Protein AF-A0AAU6ELM5-F1 (afdb_monomer_lite)

pLDDT: mean 76.79, std 23.85, range [30.47, 98.81]

Foldseek 3Di:
DDDDDDDDDDDDDDDDDDDDDDPPPPPPPLADPCLLVVLLVLLVVLLCCCQPNPVVCLLVSLQVSLVVLVVSQVSSVQDCVLLQVPQQVQLCVLLVVLLVVLLVVLVVQLVDPVRLVVLQDVVLVPDDPVVLCCCLPGCQLRSPLSNLLSSLLGRNLSSCCVPPNNVVSLQVSLLVQLVSCLSVLLVCCVVDVQLLCVLVVHDSDDDPPPDPVPPDDVPDDDDDDDDDDDDDDDDDDDDDPDDPDPDPDPPPPPDPPPRDPVSSVVRSVVSSVVSSVVSSVLSVSSVRRTSSNSSSSSSSNRSVSSVSSVVRDDPDPPPPDDDDDD

Radius of gyration: 35.36 Å; chains: 1; bounding box: 134×61×101 Å

Sequence (326 aa):
MEREPGRAAGAGSGAVPGAVAGAVTGAVTGAVPGAVAGAVAVLVAANVLNNRLAPRLAPLTSAAATGALVVMARRSGLSWAELGFHRRSRGLRIGGALASAVAGAYAAGIAVPATRRFFRDERALSLSRARALEEALLQVPVGTVLLEEVGFRGVLHALVARSHGHGTATAVSSVLFGLWHILPAVDMMAANPALSRLAAGEAPDAPAARDPRDSRDPRTEGTGTAGVSDTPTGPGAPDVPSAPEKAPEKVPERAPGRVPAWQVARVVAGSVVTTGLAGVLFTELRRRGGLTAPAMFHVATNSLGYLFARLAPPEEPSPGRGPLPK

Secondary structure (DSSP, 8-state):
------------------------------PPTTHHHHHHHHHHHHHHIIIII-GGGHHHHHHHHHHHHHHHHHHTT--TTTTT---HHHHHHHHHHHHHHHHHHHHHHHHSGGGGGGG--HHHHHS-HHHHHHIIIIIIIIIIIIHHIIIIIIIIHHHHHHHHHHHHHHHHHHHHHHHHTHHHHHHHHHH-HHHHHHHHT--TT------TT----S---------------------PPPPP----------PPPPPPHHHHHHHHHHHHHHHHHHHHHHHHHHHHH-THHHHHHHHHHHHHHHHHHHHSPPPPPPTT-PPPP-

Structure (mmCIF, N/CA/C/O backbone):
data_AF-A0AAU6ELM5-F1
#
_entry.id   AF-A0AAU6ELM5-F1
#
loop_
_atom_site.group_PDB
_atom_site.id
_atom_site.type_symbol
_atom_site.label_atom_id
_atom_site.label_alt_id
_atom_site.label_comp_id
_atom_site.label_asym_id
_atom_site.label_entity_id
_atom_site.label_seq_id
_atom_site.pdbx_PDB_ins_code
_atom_site.Cartn_x
_atom_site.Cartn_y
_atom_site.Cartn_z
_atom_site.occupancy
_atom_site.B_iso_or_equiv
_atom_site.auth_seq_id
_atom_site.auth_comp_id
_atom_site.auth_asym_id
_atom_site.auth_atom_id
_atom_site.pdbx_PDB_model_num
ATOM 1 N N . MET A 1 1 ? -70.757 -39.477 30.437 1.00 38.47 1 MET A N 1
ATOM 2 C CA . MET A 1 1 ? -69.555 -39.605 29.600 1.00 38.47 1 MET A CA 1
ATOM 3 C C . MET A 1 1 ? -69.486 -38.335 28.766 1.00 38.47 1 MET A C 1
ATOM 5 O O . MET A 1 1 ? -70.434 -38.065 28.051 1.00 38.47 1 MET A O 1
ATOM 9 N N . GLU A 1 2 ? -68.439 -37.551 29.025 1.00 39.44 2 GLU A N 1
ATOM 10 C CA . GLU A 1 2 ? -67.853 -36.453 28.230 1.00 39.44 2 GLU A CA 1
ATOM 11 C C . GLU A 1 2 ? -68.592 -35.113 27.986 1.00 39.44 2 GLU A C 1
ATOM 13 O O . GLU A 1 2 ? -69.751 -35.034 27.592 1.00 39.44 2 GLU A O 1
ATOM 18 N N . ARG A 1 3 ? -67.811 -34.059 28.287 1.00 41.41 3 ARG A N 1
ATOM 19 C CA . ARG A 1 3 ? -67.951 -32.600 28.083 1.00 41.41 3 ARG A CA 1
ATOM 20 C C . ARG A 1 3 ? -67.688 -32.289 26.587 1.00 41.41 3 ARG A C 1
ATOM 22 O O . ARG A 1 3 ? -67.164 -33.157 25.907 1.00 41.41 3 ARG A O 1
ATOM 29 N N . GLU A 1 4 ? -67.916 -31.142 25.948 1.00 47.56 4 GLU A N 1
ATOM 30 C CA . GLU A 1 4 ? -68.164 -29.727 26.268 1.00 47.56 4 GLU A CA 1
ATOM 31 C C . GLU A 1 4 ? -68.531 -29.024 24.922 1.00 47.56 4 GLU A C 1
ATOM 33 O O . GLU A 1 4 ? -68.113 -29.527 23.874 1.00 47.56 4 GLU A O 1
ATOM 38 N N . PRO A 1 5 ? -69.240 -27.874 24.881 1.00 55.28 5 PRO A N 1
ATOM 39 C CA . PRO A 1 5 ? -69.370 -27.064 23.659 1.00 55.28 5 PRO A CA 1
ATOM 40 C C . PRO A 1 5 ? -68.878 -25.604 23.805 1.00 55.28 5 PRO A C 1
ATOM 42 O O . PRO A 1 5 ? -68.939 -25.025 24.884 1.00 55.28 5 PRO A O 1
ATOM 45 N N . GLY A 1 6 ? -68.528 -24.965 22.675 1.00 38.88 6 GLY A N 1
ATOM 46 C CA . GLY A 1 6 ? -68.440 -23.492 22.515 1.00 38.88 6 GLY A CA 1
ATOM 47 C C . GLY A 1 6 ? -67.045 -23.001 22.093 1.00 38.88 6 GLY A C 1
ATOM 48 O O . GLY A 1 6 ? -66.122 -23.066 22.886 1.00 38.88 6 GLY A O 1
ATOM 49 N N . ARG A 1 7 ? -66.730 -22.655 20.835 1.00 42.97 7 ARG A N 1
ATOM 50 C CA . ARG A 1 7 ? -67.240 -21.654 19.863 1.00 42.97 7 ARG A CA 1
ATOM 51 C C . ARG A 1 7 ? -66.719 -20.215 20.085 1.00 42.97 7 ARG A C 1
ATOM 53 O O . ARG A 1 7 ? -66.982 -19.601 21.106 1.00 42.97 7 ARG A O 1
ATOM 60 N N . ALA A 1 8 ? -66.179 -19.690 18.978 1.00 40.66 8 ALA A N 1
ATOM 61 C CA . ALA A 1 8 ? -66.212 -18.312 18.464 1.00 40.66 8 ALA A CA 1
ATOM 62 C C . ALA A 1 8 ? -65.068 -17.321 18.762 1.00 40.66 8 ALA A C 1
ATOM 64 O O . ALA A 1 8 ? -64.575 -17.157 19.870 1.00 40.66 8 ALA A O 1
ATOM 65 N N . ALA A 1 9 ? -64.722 -16.643 17.664 1.00 45.53 9 ALA A N 1
ATOM 66 C CA . ALA A 1 9 ? -63.737 -15.597 17.462 1.00 45.53 9 ALA A CA 1
ATOM 67 C C . ALA A 1 9 ? -64.202 -14.215 17.953 1.00 45.53 9 ALA A C 1
ATOM 69 O O . ALA A 1 9 ? -65.399 -13.944 18.030 1.00 45.53 9 ALA A O 1
ATOM 70 N N . GLY A 1 10 ? -63.242 -13.310 18.160 1.00 34.00 10 GLY A N 1
ATOM 71 C CA . GLY A 1 10 ? -63.484 -11.884 18.371 1.00 34.00 10 GLY A CA 1
ATOM 72 C C . GLY A 1 10 ? -62.260 -11.051 17.993 1.00 34.00 10 GLY A C 1
ATOM 73 O O . GLY A 1 10 ? -61.202 -11.186 18.600 1.00 34.00 10 GLY A O 1
ATOM 74 N N . ALA A 1 11 ? -62.414 -10.207 16.973 1.00 42.69 11 ALA A N 1
ATOM 75 C CA . ALA A 1 11 ? -61.493 -9.128 16.639 1.00 42.69 11 ALA A CA 1
ATOM 76 C C . ALA A 1 11 ? -61.632 -7.987 17.662 1.00 42.69 11 ALA A C 1
ATOM 78 O O . ALA A 1 11 ? -62.746 -7.636 18.046 1.00 42.69 11 ALA A O 1
ATOM 79 N N . GLY A 1 12 ? -60.511 -7.389 18.071 1.00 32.59 12 GLY A N 1
ATOM 80 C CA . GLY A 1 12 ? -60.472 -6.263 19.002 1.00 32.59 12 GLY A CA 1
ATOM 81 C C . GLY A 1 12 ? -59.398 -5.256 18.609 1.00 32.59 12 GLY A C 1
ATOM 82 O O . GLY A 1 12 ? -58.207 -5.522 18.732 1.00 32.59 12 GLY A O 1
ATOM 83 N N . SER A 1 13 ? -59.854 -4.102 18.127 1.00 37.09 13 SER A N 1
ATOM 84 C CA . SER A 1 13 ? -59.096 -2.862 17.958 1.00 37.09 13 SER A CA 1
ATOM 85 C C . SER A 1 13 ? -58.597 -2.351 19.314 1.00 37.09 13 SER A C 1
ATOM 87 O O . SER A 1 13 ? -59.396 -2.171 20.229 1.00 37.09 13 SER A O 1
ATOM 89 N N . GLY A 1 14 ? -57.297 -2.071 19.426 1.00 33.06 14 GLY A N 1
ATOM 90 C CA . GLY A 1 14 ? -56.683 -1.440 20.594 1.00 33.06 14 GLY A CA 1
ATOM 91 C C . GLY A 1 14 ? -55.758 -0.306 20.165 1.00 33.06 14 GLY A C 1
ATOM 92 O O . GLY A 1 14 ? -54.633 -0.545 19.735 1.00 33.06 14 GLY A O 1
ATOM 93 N N . ALA A 1 15 ? -56.246 0.929 20.268 1.00 35.28 15 ALA A N 1
ATOM 94 C CA . ALA A 1 15 ? -55.418 2.125 20.218 1.00 35.28 15 ALA A CA 1
ATOM 95 C C . ALA A 1 15 ? -54.525 2.184 21.469 1.00 35.28 15 ALA A C 1
ATOM 97 O O . ALA A 1 15 ? -54.999 1.930 22.575 1.00 35.28 15 ALA A O 1
ATOM 98 N N . VAL A 1 16 ? -53.255 2.560 21.304 1.00 36.31 16 VAL A N 1
ATOM 99 C CA . VAL A 1 16 ? -52.340 2.856 22.416 1.00 36.31 16 VAL A CA 1
ATOM 100 C C . VAL A 1 16 ? -51.918 4.326 22.325 1.00 36.31 16 VAL A C 1
ATOM 102 O O . VAL A 1 16 ? -51.245 4.694 21.361 1.00 36.31 16 VAL A O 1
ATOM 105 N N . PRO A 1 17 ? -52.280 5.178 23.300 1.00 37.19 17 PRO A N 1
ATOM 106 C CA . PRO A 1 17 ? -51.650 6.472 23.515 1.00 37.19 17 PRO A CA 1
ATOM 107 C C . PRO A 1 17 ? -50.524 6.348 24.555 1.00 37.19 17 PRO A C 1
ATOM 109 O O . PRO A 1 17 ? -50.681 5.667 25.566 1.00 37.19 17 PRO A O 1
ATOM 112 N N . GLY A 1 18 ? -49.405 7.046 24.344 1.00 30.47 18 GLY A N 1
ATOM 113 C CA . GLY A 1 18 ? -48.386 7.213 25.385 1.00 30.47 18 GLY A CA 1
ATOM 114 C C . GLY A 1 18 ? -46.973 7.386 24.850 1.00 30.47 18 GLY A C 1
ATOM 115 O O . GLY A 1 18 ? -46.252 6.417 24.637 1.00 30.47 18 GLY A O 1
ATOM 116 N N . ALA A 1 19 ? -46.560 8.640 24.679 1.00 37.03 19 ALA A N 1
ATOM 117 C CA . ALA A 1 19 ? -45.157 8.996 24.579 1.00 37.03 19 ALA A CA 1
ATOM 118 C C . ALA A 1 19 ? -44.441 8.654 25.895 1.00 37.03 19 ALA A C 1
ATOM 120 O O . ALA A 1 19 ? -44.835 9.127 26.959 1.00 37.03 19 ALA A O 1
ATOM 121 N N . VAL A 1 20 ? -43.344 7.906 25.807 1.00 34.72 20 VAL A N 1
ATOM 122 C CA . VAL A 1 20 ? -42.254 7.975 26.781 1.00 34.72 20 VAL A CA 1
ATOM 123 C C . VAL A 1 20 ? -40.961 8.192 26.017 1.00 34.72 20 VAL A C 1
ATOM 125 O O . VAL A 1 20 ? -40.502 7.354 25.243 1.00 34.72 20 VAL A O 1
ATOM 128 N N . ALA A 1 21 ? -40.417 9.386 26.229 1.00 38.72 21 ALA A N 1
ATOM 129 C CA . ALA A 1 21 ? -39.058 9.750 25.908 1.00 38.72 21 ALA A CA 1
ATOM 130 C C . ALA A 1 21 ? -38.101 8.710 26.504 1.00 38.72 21 ALA A C 1
ATOM 132 O O . ALA A 1 21 ? -38.100 8.453 27.705 1.00 38.72 21 ALA A O 1
ATOM 133 N N . GLY A 1 22 ? -37.283 8.124 25.641 1.00 31.12 22 GLY A N 1
ATOM 134 C CA . GLY A 1 22 ? -36.255 7.164 26.005 1.00 31.12 22 GLY A CA 1
ATOM 135 C C . GLY A 1 22 ? -35.102 7.296 25.033 1.00 31.12 22 GLY A C 1
ATOM 136 O O . GLY A 1 22 ? -34.854 6.409 24.223 1.00 31.12 22 GLY A O 1
ATOM 137 N N . ALA A 1 23 ? -34.435 8.448 25.080 1.00 43.03 23 ALA A N 1
ATOM 138 C CA . ALA A 1 23 ? -33.117 8.622 24.505 1.00 43.03 23 ALA A CA 1
ATOM 139 C C . ALA A 1 23 ? -32.177 7.583 25.131 1.00 43.03 23 ALA A C 1
ATOM 141 O O . ALA A 1 23 ? -31.623 7.794 26.204 1.00 43.03 23 ALA A O 1
ATOM 142 N N . VAL A 1 24 ? -31.981 6.455 24.453 1.00 37.34 24 VAL A N 1
ATOM 143 C CA . VAL A 1 24 ? -30.798 5.626 24.667 1.00 37.34 24 VAL A CA 1
ATOM 144 C C . VAL A 1 24 ? -29.775 6.088 23.643 1.00 37.34 24 VAL A C 1
ATOM 146 O O . VAL A 1 24 ? -29.533 5.466 22.611 1.00 37.34 24 VAL A O 1
ATOM 149 N N . THR A 1 25 ? -29.187 7.246 23.935 1.00 42.03 25 THR A N 1
ATOM 150 C CA . THR A 1 25 ? -27.874 7.643 23.434 1.00 42.03 25 THR A CA 1
ATOM 151 C C . THR A 1 25 ? -26.854 6.618 23.920 1.00 42.03 25 THR A C 1
ATOM 153 O O . THR A 1 25 ? -26.150 6.825 24.904 1.00 42.03 25 THR A O 1
ATOM 156 N N . GLY A 1 26 ? -26.765 5.492 23.218 1.00 35.44 26 GLY A N 1
ATOM 157 C CA . GLY A 1 26 ? -25.641 4.568 23.295 1.00 35.44 26 GLY A CA 1
ATOM 158 C C . GLY A 1 26 ? -24.453 5.134 22.527 1.00 35.44 26 GLY A C 1
ATOM 159 O O . GLY A 1 26 ? -23.967 4.516 21.582 1.00 35.44 26 GLY A O 1
ATOM 160 N N . ALA A 1 27 ? -24.008 6.339 22.884 1.00 37.94 27 ALA A N 1
ATOM 161 C CA . ALA A 1 27 ? -22.735 6.841 22.414 1.00 37.94 27 ALA A CA 1
ATOM 162 C C . ALA A 1 27 ? -21.655 6.006 23.111 1.00 37.94 27 ALA A C 1
ATOM 164 O O . ALA A 1 27 ? -21.285 6.266 24.251 1.00 37.94 27 ALA A O 1
ATOM 165 N N . VAL A 1 28 ? -21.152 4.975 22.431 1.00 45.25 28 VAL A N 1
ATOM 166 C CA . VAL A 1 28 ? -19.875 4.355 22.796 1.00 45.25 28 VAL A CA 1
ATOM 167 C C . VAL A 1 28 ? -18.783 5.379 22.463 1.00 45.25 28 VAL A C 1
ATOM 169 O O . VAL A 1 28 ? -18.099 5.303 21.440 1.00 45.25 28 VAL A O 1
ATOM 172 N N . THR A 1 29 ? -18.668 6.404 23.307 1.00 52.38 29 THR A N 1
ATOM 173 C CA . THR A 1 29 ? -17.652 7.455 23.258 1.00 52.38 29 THR A CA 1
ATOM 174 C C . THR A 1 29 ? -16.316 6.861 23.684 1.00 52.38 29 THR A C 1
ATOM 176 O O . THR A 1 29 ? -15.925 6.927 24.844 1.00 52.38 29 THR A O 1
ATOM 179 N N . GLY A 1 30 ? -15.631 6.215 22.742 1.00 47.53 30 GLY A N 1
ATOM 180 C CA . GLY A 1 30 ? -14.277 5.686 22.943 1.00 47.53 30 GLY A CA 1
ATOM 181 C C . GLY A 1 30 ? -13.260 6.165 21.908 1.00 47.53 30 GLY A C 1
ATOM 182 O O . GLY A 1 30 ? -12.114 5.731 21.943 1.00 47.53 30 GLY A O 1
ATOM 183 N N . ALA A 1 31 ? -13.657 7.012 20.954 1.00 56.31 31 ALA A N 1
ATOM 184 C CA . ALA A 1 31 ? -12.721 7.566 19.984 1.00 56.31 31 ALA A CA 1
ATOM 185 C C . ALA A 1 31 ? -11.962 8.729 20.630 1.00 56.31 31 ALA A C 1
ATOM 187 O O . ALA A 1 31 ? -12.565 9.736 20.994 1.00 56.31 31 ALA A O 1
ATOM 188 N N . VAL A 1 32 ? -10.642 8.589 20.765 1.00 65.81 32 VAL A N 1
ATOM 189 C CA . VAL A 1 32 ? -9.769 9.696 21.166 1.00 65.81 32 VAL A CA 1
ATOM 190 C C . VAL A 1 32 ? -9.932 10.816 20.126 1.00 65.81 32 VAL A C 1
ATOM 192 O O . VAL A 1 32 ? -9.708 10.555 18.935 1.00 65.81 32 VAL A O 1
ATOM 195 N N . PRO A 1 33 ? -10.342 12.039 20.520 1.00 74.69 33 PRO A N 1
ATOM 196 C CA . PRO A 1 33 ? -10.444 13.165 19.598 1.00 74.69 33 PRO A CA 1
ATOM 197 C C . PRO A 1 33 ? -9.142 13.333 18.807 1.00 74.69 33 PRO A C 1
ATOM 199 O O . PRO A 1 33 ? -8.053 13.308 19.373 1.00 74.69 33 PRO A O 1
ATOM 202 N N . GLY A 1 34 ? -9.247 13.446 17.481 1.00 87.00 34 GLY A N 1
ATOM 203 C CA . GLY A 1 34 ? -8.083 13.613 16.607 1.00 87.00 34 GLY A CA 1
ATOM 204 C C . GLY A 1 34 ? -7.339 12.329 16.214 1.00 87.00 34 GLY A C 1
ATOM 205 O O . GLY A 1 34 ? -6.347 12.432 15.500 1.00 87.00 34 GLY A O 1
ATOM 206 N N . ALA A 1 35 ? -7.803 11.126 16.582 1.00 92.50 35 ALA A N 1
ATOM 207 C CA . ALA A 1 35 ? -7.119 9.873 16.220 1.00 92.50 35 ALA A CA 1
ATOM 208 C C . ALA A 1 35 ? -6.902 9.694 14.702 1.00 92.50 35 ALA A C 1
ATOM 210 O O . ALA A 1 35 ? -5.839 9.246 14.279 1.00 92.50 35 ALA A O 1
ATOM 211 N N . VAL A 1 36 ? -7.876 10.082 13.866 1.00 94.94 36 VAL A N 1
ATOM 212 C CA . VAL A 1 36 ? -7.729 10.044 12.396 1.00 94.94 36 VAL A CA 1
ATOM 213 C C . VAL A 1 36 ? -6.638 11.010 11.933 1.00 94.94 36 VAL A C 1
ATOM 215 O O . VAL A 1 36 ? -5.760 10.614 11.172 1.00 94.94 36 VAL A O 1
ATOM 218 N N . ALA A 1 37 ? -6.652 12.252 12.424 1.00 96.25 37 ALA A N 1
ATOM 219 C CA . ALA A 1 37 ? -5.638 13.248 12.085 1.00 96.25 37 ALA A CA 1
ATOM 220 C C . ALA A 1 37 ? -4.238 12.807 12.542 1.00 96.25 37 ALA A C 1
ATOM 222 O O . ALA A 1 37 ? -3.283 12.917 11.779 1.00 96.25 37 ALA A O 1
ATOM 223 N N . GLY A 1 38 ? -4.125 12.227 13.741 1.00 97.38 38 GLY A N 1
ATOM 224 C CA . GLY A 1 38 ? -2.883 11.650 14.253 1.00 97.38 38 GLY A CA 1
ATOM 225 C C . GLY A 1 38 ? -2.370 10.493 13.394 1.00 97.38 38 GLY A C 1
ATOM 226 O O . GLY A 1 38 ? -1.184 10.447 13.076 1.00 97.38 38 GLY A O 1
ATOM 227 N N . ALA A 1 39 ? -3.253 9.592 12.954 1.00 97.69 39 ALA A N 1
ATOM 228 C CA . ALA A 1 39 ? -2.878 8.505 12.052 1.00 97.69 39 ALA A CA 1
ATOM 229 C C . ALA A 1 39 ? -2.378 9.032 10.697 1.00 97.69 39 ALA A C 1
ATOM 231 O O . ALA A 1 39 ? -1.341 8.585 10.208 1.00 97.69 39 ALA A O 1
ATOM 232 N N . VAL A 1 40 ? -3.068 10.022 10.119 1.00 98.31 40 VAL A N 1
ATOM 233 C CA . VAL A 1 40 ? -2.634 10.685 8.880 1.00 98.31 40 VAL A CA 1
ATOM 234 C C . VAL A 1 40 ? -1.285 11.380 9.071 1.00 98.31 40 VAL A C 1
ATOM 236 O O . VAL A 1 40 ? -0.419 11.245 8.213 1.00 98.31 40 VAL A O 1
ATOM 239 N N . ALA A 1 41 ? -1.057 12.055 10.199 1.00 98.44 41 ALA A N 1
ATOM 240 C CA . ALA A 1 41 ? 0.217 12.711 10.490 1.00 98.44 41 ALA A CA 1
ATOM 241 C C . ALA A 1 41 ? 1.385 11.714 10.573 1.00 98.44 41 ALA A C 1
ATOM 243 O O . ALA A 1 41 ? 2.436 11.956 9.981 1.00 98.44 41 ALA A O 1
ATOM 244 N N . VAL A 1 42 ? 1.197 10.569 11.244 1.00 98.56 42 VAL A N 1
ATOM 245 C CA . VAL A 1 42 ? 2.214 9.503 11.297 1.00 98.56 42 VAL A CA 1
ATOM 246 C C . VAL A 1 42 ? 2.499 8.945 9.903 1.00 98.56 42 VAL A C 1
ATOM 248 O O . VAL A 1 42 ? 3.663 8.761 9.551 1.00 98.56 42 VAL A O 1
ATOM 251 N N . LEU A 1 43 ? 1.459 8.717 9.093 1.00 98.44 43 LEU A N 1
ATOM 252 C CA . LEU A 1 43 ? 1.616 8.265 7.711 1.00 98.44 43 LEU A CA 1
ATOM 253 C C . LEU A 1 43 ? 2.395 9.296 6.881 1.00 98.44 43 LEU A C 1
ATOM 255 O O . LEU A 1 43 ? 3.396 8.949 6.264 1.00 98.44 43 LEU A O 1
ATOM 259 N N . VAL A 1 44 ? 2.017 10.573 6.911 1.00 98.25 44 VAL A N 1
ATOM 260 C CA . VAL A 1 44 ? 2.731 11.632 6.177 1.00 98.25 44 VAL A CA 1
ATOM 261 C C . VAL A 1 44 ? 4.199 11.712 6.602 1.00 98.25 44 VAL A C 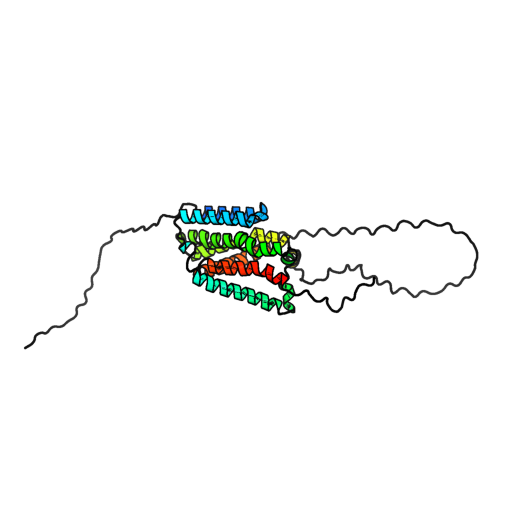1
ATOM 263 O O . VAL A 1 44 ? 5.075 11.751 5.738 1.00 98.25 44 VAL A O 1
ATOM 266 N N . ALA A 1 45 ? 4.487 11.674 7.906 1.00 98.06 45 ALA A N 1
ATOM 267 C CA . ALA A 1 45 ? 5.857 11.682 8.411 1.00 98.06 45 ALA A CA 1
ATOM 268 C C . ALA A 1 45 ? 6.655 10.472 7.900 1.00 98.06 45 ALA A C 1
ATOM 270 O O . ALA A 1 45 ? 7.751 10.644 7.369 1.00 98.06 45 ALA A O 1
ATOM 271 N N . ALA A 1 46 ? 6.089 9.265 7.986 1.00 97.75 46 ALA A N 1
ATOM 272 C CA . ALA A 1 46 ? 6.720 8.054 7.468 1.00 97.75 46 ALA A CA 1
ATOM 273 C C . ALA A 1 46 ? 6.965 8.140 5.953 1.00 97.75 46 ALA A C 1
ATOM 275 O O . ALA A 1 46 ? 8.049 7.797 5.491 1.00 97.75 46 ALA A O 1
ATOM 276 N N . ASN A 1 47 ? 6.010 8.670 5.184 1.00 97.44 47 ASN A N 1
ATOM 277 C CA . ASN A 1 47 ? 6.148 8.845 3.740 1.00 97.44 47 ASN A CA 1
ATOM 278 C C . ASN A 1 47 ? 7.307 9.788 3.382 1.00 97.44 47 ASN A C 1
ATOM 280 O O . ASN A 1 47 ? 8.107 9.490 2.495 1.00 97.44 47 ASN A O 1
ATOM 284 N N . VAL A 1 48 ? 7.421 10.920 4.083 1.00 96.88 48 VAL A N 1
ATOM 285 C CA . VAL A 1 48 ? 8.512 11.885 3.876 1.00 96.88 48 VAL A CA 1
ATOM 286 C C . VAL A 1 48 ? 9.857 11.281 4.284 1.00 96.88 48 VAL A C 1
ATOM 288 O O . VAL A 1 48 ? 10.828 11.398 3.535 1.00 96.88 48 VAL A O 1
ATOM 291 N N . LEU A 1 49 ? 9.921 10.589 5.426 1.00 96.06 49 LEU A N 1
ATOM 292 C CA . LEU A 1 49 ? 11.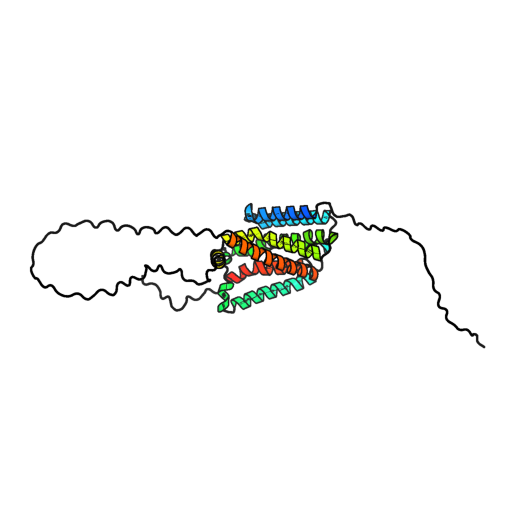138 9.905 5.865 1.00 96.06 49 LEU A CA 1
ATOM 293 C C . LEU A 1 49 ? 11.591 8.866 4.834 1.00 96.06 49 LEU A C 1
ATOM 295 O O . LEU A 1 49 ? 12.756 8.871 4.443 1.00 96.06 49 LEU A O 1
ATOM 299 N N . ASN A 1 50 ? 10.673 8.033 4.348 1.00 95.12 50 ASN A N 1
ATOM 300 C CA . ASN A 1 50 ? 10.990 6.916 3.460 1.00 95.12 50 ASN A CA 1
ATOM 301 C C . ASN A 1 50 ? 11.362 7.350 2.038 1.00 95.12 50 ASN A C 1
ATOM 303 O O . ASN A 1 50 ? 12.128 6.651 1.387 1.00 95.12 50 ASN A O 1
ATOM 307 N N . ASN A 1 51 ? 10.851 8.483 1.547 1.00 93.62 51 ASN A N 1
ATOM 308 C CA . ASN A 1 51 ? 11.116 8.920 0.170 1.00 93.62 51 ASN A CA 1
ATOM 309 C C . ASN A 1 51 ? 12.159 10.042 0.068 1.00 93.62 51 ASN A C 1
ATOM 311 O O . ASN A 1 51 ? 12.774 10.206 -0.981 1.00 93.62 51 ASN A O 1
ATOM 315 N N . ARG A 1 52 ? 12.366 10.845 1.122 1.00 93.88 52 ARG A N 1
ATOM 316 C CA . ARG A 1 52 ? 13.195 12.064 1.033 1.00 93.88 52 ARG A CA 1
ATOM 317 C C . ARG A 1 52 ? 14.361 12.109 2.008 1.00 93.88 52 ARG A C 1
ATOM 319 O O . ARG A 1 52 ? 15.434 12.550 1.615 1.00 93.88 52 ARG A O 1
ATOM 326 N N . LEU A 1 53 ? 14.169 11.684 3.257 1.00 94.00 53 LEU A N 1
ATOM 327 C CA . LEU A 1 53 ? 15.168 11.918 4.312 1.00 94.00 53 LEU A CA 1
ATOM 328 C C . LEU A 1 53 ? 16.059 10.706 4.585 1.00 94.00 53 LEU A C 1
ATOM 330 O O . LEU A 1 53 ? 17.269 10.849 4.727 1.00 94.00 53 LEU A O 1
ATOM 334 N N . ALA A 1 54 ? 15.474 9.513 4.664 1.00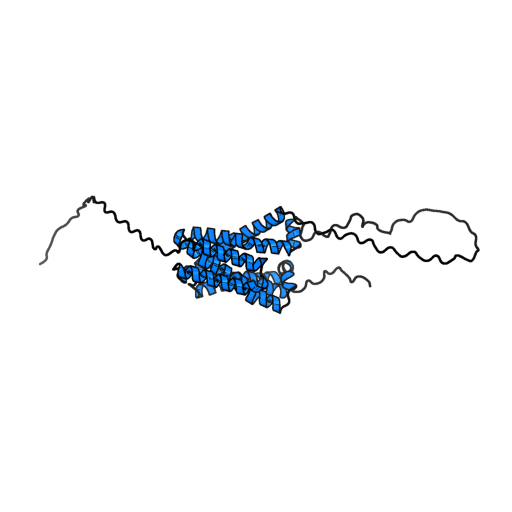 92.31 54 ALA A N 1
ATOM 335 C CA . ALA A 1 54 ? 16.188 8.288 4.992 1.00 92.31 54 ALA A CA 1
ATOM 336 C C . ALA A 1 54 ? 15.662 7.058 4.221 1.00 92.31 54 ALA A C 1
ATOM 338 O O . ALA A 1 54 ? 15.277 6.073 4.854 1.00 92.31 54 ALA A O 1
ATOM 339 N N . PRO A 1 55 ? 15.695 7.037 2.869 1.00 88.12 55 PRO A N 1
ATOM 340 C CA . PRO A 1 55 ? 15.169 5.905 2.096 1.00 88.12 55 PRO A CA 1
ATOM 341 C C . PRO A 1 55 ? 15.793 4.551 2.449 1.00 88.12 55 PRO A C 1
ATOM 343 O O . PRO A 1 55 ? 15.116 3.528 2.452 1.00 88.12 55 PRO A O 1
ATOM 346 N N . ARG A 1 56 ? 17.077 4.543 2.833 1.00 89.25 56 ARG A N 1
ATOM 347 C CA . ARG A 1 56 ? 17.784 3.328 3.275 1.00 89.25 56 ARG A CA 1
ATOM 348 C C . ARG A 1 56 ? 17.284 2.774 4.612 1.00 89.25 56 ARG A C 1
ATOM 350 O O . ARG A 1 56 ? 17.509 1.605 4.895 1.00 89.25 56 ARG A O 1
ATOM 357 N N . LEU A 1 57 ? 16.637 3.599 5.436 1.00 93.88 57 LEU A N 1
ATOM 358 C CA . LEU A 1 57 ? 16.086 3.203 6.735 1.00 93.88 57 LEU A CA 1
ATOM 359 C C . LEU A 1 57 ? 14.585 2.906 6.670 1.00 93.88 57 LEU A C 1
ATOM 361 O O . LEU A 1 57 ? 13.987 2.637 7.710 1.00 93.88 57 LEU A O 1
ATOM 365 N N . ALA A 1 58 ? 13.990 2.908 5.472 1.00 94.25 58 ALA A N 1
ATOM 366 C CA . ALA A 1 58 ? 12.567 2.674 5.256 1.00 94.25 58 ALA A CA 1
ATOM 367 C C . ALA A 1 58 ? 11.994 1.441 5.988 1.00 94.25 58 ALA A C 1
ATOM 369 O O . ALA A 1 58 ? 10.885 1.556 6.508 1.00 94.25 58 ALA A O 1
ATOM 370 N N . PRO A 1 59 ? 12.687 0.289 6.121 1.00 96.75 59 PRO A N 1
ATOM 371 C CA . PRO A 1 59 ? 12.164 -0.831 6.906 1.00 96.75 59 PRO A CA 1
ATOM 372 C C . PRO A 1 59 ? 12.000 -0.479 8.388 1.00 96.75 59 PRO A C 1
ATOM 374 O O . PRO A 1 59 ? 10.982 -0.801 8.998 1.00 96.75 59 PRO A O 1
ATOM 377 N N . LEU A 1 60 ? 12.973 0.230 8.965 1.00 97.50 60 LEU A N 1
ATOM 378 C CA . LEU A 1 60 ? 12.963 0.616 10.377 1.00 97.50 60 LEU A CA 1
ATOM 379 C C . LEU A 1 60 ? 11.916 1.694 10.654 1.00 97.50 60 LEU A C 1
ATOM 381 O O . LEU A 1 60 ? 11.116 1.557 11.579 1.00 97.50 60 LEU A O 1
ATOM 385 N N . THR A 1 61 ? 11.889 2.749 9.842 1.00 97.19 61 THR A N 1
ATOM 386 C CA . THR A 1 61 ? 10.915 3.842 9.971 1.00 97.19 61 THR A CA 1
ATOM 387 C C . THR A 1 61 ? 9.489 3.344 9.739 1.00 97.19 61 THR A C 1
ATOM 389 O O . THR A 1 61 ? 8.582 3.744 10.467 1.00 97.19 61 THR A O 1
ATOM 392 N N . SER A 1 62 ? 9.283 2.409 8.807 1.00 97.81 62 SER A N 1
ATOM 393 C CA . SER A 1 62 ? 7.974 1.794 8.553 1.00 97.81 62 SER A CA 1
ATOM 394 C C . SER A 1 62 ? 7.517 0.881 9.681 1.00 97.81 62 SER A C 1
ATOM 396 O O . SER A 1 62 ? 6.351 0.940 10.081 1.00 97.81 62 SER A O 1
ATOM 398 N N . ALA A 1 63 ? 8.421 0.082 10.253 1.00 98.44 63 ALA A N 1
ATOM 399 C CA . ALA A 1 63 ? 8.122 -0.724 11.432 1.00 98.44 63 ALA A CA 1
ATOM 400 C C . ALA A 1 63 ? 7.770 0.161 12.643 1.00 98.44 63 ALA A C 1
ATOM 402 O O . ALA A 1 63 ? 6.769 -0.087 13.319 1.00 98.44 63 ALA A O 1
ATOM 403 N N . ALA A 1 64 ? 8.531 1.237 12.875 1.00 98.44 64 ALA A N 1
ATOM 404 C CA . ALA A 1 64 ? 8.266 2.197 13.945 1.00 98.44 64 ALA A CA 1
ATOM 405 C C . ALA A 1 64 ? 6.917 2.915 13.758 1.00 98.44 64 ALA A C 1
ATOM 407 O O . ALA A 1 64 ? 6.111 2.965 14.690 1.00 98.44 64 ALA A O 1
ATOM 408 N N . ALA A 1 65 ? 6.629 3.406 12.548 1.00 98.56 65 ALA A N 1
ATOM 409 C CA . ALA A 1 65 ? 5.354 4.039 12.214 1.00 98.56 65 ALA A CA 1
ATOM 410 C C . ALA A 1 65 ? 4.176 3.067 12.379 1.00 98.56 65 ALA A C 1
ATOM 412 O O . ALA A 1 65 ? 3.153 3.426 12.962 1.00 98.56 65 ALA A O 1
ATOM 413 N N . THR A 1 66 ? 4.339 1.812 11.954 1.00 98.81 66 THR A N 1
ATOM 414 C CA . THR A 1 66 ? 3.342 0.751 12.160 1.00 98.81 66 THR A CA 1
ATOM 415 C C . THR A 1 66 ? 3.065 0.536 13.646 1.00 98.81 66 THR A C 1
ATOM 417 O O . THR A 1 66 ? 1.906 0.509 14.061 1.00 98.81 66 THR A O 1
ATOM 420 N N . GLY A 1 67 ? 4.115 0.429 14.465 1.00 98.69 67 GLY A N 1
ATOM 421 C CA . GLY A 1 67 ? 3.991 0.302 15.916 1.00 98.69 67 GLY A CA 1
ATOM 422 C C . GLY A 1 67 ? 3.248 1.486 16.539 1.00 98.69 67 GLY A C 1
ATOM 423 O O . GLY A 1 67 ? 2.305 1.283 17.304 1.00 98.69 67 GLY A O 1
ATOM 424 N N . ALA A 1 68 ? 3.605 2.715 16.157 1.00 98.56 68 ALA A N 1
ATOM 425 C CA . ALA A 1 68 ? 2.943 3.931 16.626 1.00 98.56 68 ALA A CA 1
ATOM 426 C C . ALA A 1 68 ? 1.447 3.956 16.265 1.00 98.56 68 ALA A C 1
ATOM 428 O O . ALA A 1 68 ? 0.607 4.238 17.124 1.00 98.56 68 ALA A O 1
ATOM 429 N N . LEU A 1 69 ? 1.102 3.596 15.025 1.00 98.62 69 LEU A N 1
ATOM 430 C CA . LEU A 1 69 ? -0.282 3.506 14.552 1.00 98.62 69 LEU A CA 1
ATOM 431 C C . LEU A 1 69 ? -1.078 2.444 15.317 1.00 98.62 69 LEU A C 1
ATOM 433 O O . LEU A 1 69 ? -2.202 2.709 15.744 1.00 98.62 69 LEU A O 1
ATOM 437 N N . VAL A 1 70 ? -0.501 1.260 15.542 1.00 98.44 70 VAL A N 1
ATOM 438 C CA . VAL A 1 70 ? -1.151 0.200 16.324 1.00 98.44 70 VAL A CA 1
ATOM 439 C C . VAL A 1 70 ? -1.362 0.656 17.766 1.00 98.44 70 VAL A C 1
ATOM 441 O O . VAL A 1 70 ? -2.476 0.542 18.267 1.00 98.44 70 VAL A O 1
ATOM 444 N N . VAL A 1 71 ? -0.356 1.230 18.432 1.00 97.88 71 VAL A N 1
ATOM 445 C CA . VAL A 1 71 ? -0.499 1.747 19.805 1.00 97.88 71 VAL A CA 1
ATOM 446 C C . VAL A 1 71 ? -1.601 2.807 19.882 1.00 97.88 71 VAL A C 1
ATOM 448 O O . VAL A 1 71 ? -2.460 2.728 20.761 1.00 97.88 71 VAL A O 1
ATOM 451 N N . MET A 1 72 ? -1.628 3.759 18.947 1.00 96.56 72 MET A N 1
ATOM 452 C CA . MET A 1 72 ? -2.668 4.789 18.865 1.00 96.56 72 MET A CA 1
ATOM 453 C C . MET A 1 72 ? -4.065 4.180 18.682 1.00 96.56 72 MET A C 1
ATOM 455 O O . MET A 1 72 ? -5.009 4.552 19.385 1.00 96.56 72 MET A O 1
ATOM 459 N N . ALA A 1 73 ? -4.198 3.197 17.790 1.00 96.12 73 ALA A N 1
ATOM 460 C CA . ALA A 1 73 ? -5.454 2.497 17.553 1.00 96.12 73 ALA A CA 1
ATOM 461 C C . ALA A 1 73 ? -5.935 1.730 18.791 1.00 96.12 73 ALA A C 1
ATOM 463 O O . ALA A 1 73 ? -7.104 1.820 19.167 1.00 96.12 73 ALA A O 1
ATOM 464 N N . ARG A 1 74 ? -5.024 1.016 19.463 1.00 96.12 74 ARG A N 1
ATOM 465 C CA . ARG A 1 74 ? -5.313 0.271 20.694 1.00 96.12 74 ARG A CA 1
ATOM 466 C C . ARG A 1 74 ? -5.729 1.205 21.833 1.00 96.12 74 ARG A C 1
ATOM 468 O O . ARG A 1 74 ? -6.695 0.899 22.523 1.00 96.12 74 ARG A O 1
ATOM 475 N N . ARG A 1 75 ? -5.069 2.361 21.983 1.00 94.56 75 ARG A N 1
ATOM 476 C CA . ARG A 1 75 ? -5.461 3.423 22.935 1.00 94.56 75 ARG A CA 1
ATOM 477 C C . ARG A 1 75 ? -6.816 4.052 22.603 1.00 94.56 75 ARG A C 1
ATOM 479 O O . ARG A 1 75 ? -7.503 4.506 23.505 1.00 94.56 75 ARG A O 1
ATOM 486 N N . SER A 1 76 ? -7.225 4.010 21.336 1.00 93.19 76 SER A N 1
ATOM 487 C CA . SER A 1 76 ? -8.563 4.415 20.876 1.00 93.19 76 SER A CA 1
ATOM 488 C C . SER A 1 76 ? -9.619 3.303 21.014 1.00 93.19 76 SER A C 1
ATOM 490 O O . SER A 1 76 ? -10.721 3.406 20.473 1.00 93.19 76 SER A O 1
ATOM 492 N N . GLY A 1 77 ? -9.286 2.198 21.688 1.00 94.50 77 GLY A N 1
ATOM 493 C CA . GLY A 1 77 ? -10.198 1.086 21.954 1.00 94.50 77 GLY A CA 1
ATOM 494 C C . GLY A 1 77 ? -10.455 0.145 20.773 1.00 94.50 77 GLY A C 1
ATOM 495 O O . GLY A 1 77 ? -11.318 -0.719 20.887 1.00 94.50 77 GLY A O 1
ATOM 496 N N . LEU A 1 78 ? -9.738 0.270 19.646 1.00 95.56 78 LEU A N 1
ATOM 497 C CA . LEU A 1 78 ? -9.919 -0.626 18.494 1.00 95.56 78 LEU A CA 1
ATOM 498 C C . LEU A 1 78 ? -9.414 -2.034 18.792 1.00 95.56 78 LEU A C 1
ATOM 500 O O . LEU A 1 78 ? -8.235 -2.206 19.100 1.00 95.56 78 LEU A O 1
ATOM 504 N N . SER A 1 79 ? -10.269 -3.045 18.634 1.00 97.06 79 SER A N 1
ATOM 505 C CA . SER A 1 79 ? -9.939 -4.471 18.745 1.00 97.06 79 SER A CA 1
ATOM 506 C C . SER A 1 79 ? -8.984 -4.959 17.641 1.00 97.06 79 SER A C 1
ATOM 508 O O . SER A 1 79 ? -8.908 -4.397 16.550 1.00 97.06 79 SER A O 1
ATOM 510 N N . TRP A 1 80 ? -8.271 -6.066 17.882 1.00 97.75 80 TRP A N 1
ATOM 511 C CA . TRP A 1 80 ? -7.464 -6.727 16.844 1.00 97.75 80 TRP A CA 1
ATOM 512 C C . TRP A 1 80 ? -8.310 -7.178 15.645 1.00 97.75 80 TRP A C 1
ATOM 514 O O . TRP A 1 80 ? -7.845 -7.139 14.505 1.00 97.75 80 TRP A O 1
ATOM 524 N N . ALA A 1 81 ? -9.562 -7.571 15.894 1.00 96.81 81 ALA A N 1
ATOM 525 C CA . ALA A 1 81 ? -10.503 -7.930 14.844 1.00 96.81 81 ALA A CA 1
ATOM 526 C C . ALA A 1 81 ? -10.850 -6.716 13.971 1.00 96.81 81 ALA A C 1
ATOM 528 O O . ALA A 1 81 ? -10.753 -6.818 12.747 1.00 96.81 81 ALA A O 1
ATOM 529 N N . GLU A 1 82 ? -11.154 -5.565 14.583 1.00 96.81 82 GLU A N 1
ATOM 530 C CA . GLU A 1 82 ? -11.406 -4.305 13.872 1.00 96.81 82 GLU A CA 1
ATOM 531 C C . GLU A 1 82 ? -10.192 -3.824 13.089 1.00 96.81 82 GLU A C 1
ATOM 533 O O . GLU A 1 82 ? -10.371 -3.313 11.991 1.00 96.81 82 GLU A O 1
ATOM 538 N N . LEU A 1 83 ? -8.973 -4.047 13.589 1.00 97.62 83 LEU A N 1
ATOM 539 C CA . LEU A 1 83 ? -7.733 -3.783 12.853 1.00 97.62 83 LEU A CA 1
ATOM 540 C C . LEU A 1 83 ? -7.512 -4.738 11.673 1.00 97.62 83 LEU A C 1
ATOM 542 O O . LEU A 1 83 ? -6.665 -4.479 10.829 1.00 97.62 83 LEU A O 1
ATOM 546 N N . GLY A 1 84 ? -8.282 -5.821 11.569 1.00 96.88 84 GLY A N 1
ATOM 547 C CA . GLY A 1 84 ? -8.181 -6.783 10.474 1.00 96.88 84 GLY A CA 1
ATOM 548 C C . GLY A 1 84 ? -7.307 -8.001 10.779 1.00 96.88 84 GLY A C 1
ATOM 549 O O . GLY A 1 84 ? -7.113 -8.835 9.897 1.00 96.88 84 GLY A O 1
ATOM 550 N N . PHE A 1 85 ? -6.839 -8.177 12.018 1.00 96.12 85 PHE A N 1
ATOM 551 C CA . PHE A 1 85 ? -6.112 -9.373 12.468 1.00 96.12 85 PHE A CA 1
ATOM 552 C C . PHE A 1 85 ? -7.068 -10.511 12.858 1.00 96.12 85 PHE A C 1
ATOM 554 O O . PHE A 1 85 ? -6.941 -11.134 13.911 1.00 96.12 85 PHE A O 1
ATOM 561 N N . HIS A 1 86 ? -8.037 -10.790 11.990 1.00 91.44 86 HIS A N 1
ATOM 562 C CA . HIS A 1 86 ? -8.993 -11.887 12.111 1.00 91.44 86 HIS A CA 1
ATOM 563 C C . HIS A 1 86 ? -8.908 -12.789 10.868 1.00 91.44 86 HIS A C 1
ATOM 565 O O . HIS A 1 86 ? -8.312 -12.413 9.863 1.00 91.44 86 HIS A O 1
ATOM 571 N N . ARG A 1 87 ? -9.491 -13.997 10.920 1.00 92.44 87 ARG A N 1
ATOM 572 C CA . ARG A 1 87 ? -9.595 -14.912 9.758 1.00 92.44 87 ARG A CA 1
ATOM 573 C C . ARG A 1 87 ? -8.258 -15.292 9.092 1.00 92.44 87 ARG A C 1
ATOM 575 O O . ARG A 1 87 ? -8.241 -15.569 7.896 1.00 92.44 87 ARG A O 1
ATOM 582 N N . ARG A 1 88 ? -7.165 -15.399 9.861 1.00 93.00 88 ARG A N 1
ATOM 583 C CA . ARG A 1 88 ? -5.809 -15.703 9.348 1.00 93.00 88 ARG A CA 1
ATOM 584 C C . ARG A 1 88 ? -5.776 -16.870 8.354 1.00 93.00 88 ARG A C 1
ATOM 586 O O . ARG A 1 88 ? -5.215 -16.724 7.280 1.00 93.00 88 ARG A O 1
ATOM 593 N N . SER A 1 89 ? -6.433 -17.991 8.655 1.00 96.44 89 SER A N 1
ATOM 594 C CA . SER A 1 89 ? -6.474 -19.164 7.764 1.00 96.44 89 SER A CA 1
ATOM 595 C C . SER A 1 89 ? -7.148 -18.880 6.417 1.00 96.44 89 SER A C 1
ATOM 597 O O . SER A 1 89 ? -6.637 -19.271 5.371 1.00 96.44 89 SER A O 1
ATOM 599 N N . ARG A 1 90 ? -8.276 -18.162 6.414 1.00 97.50 90 ARG A N 1
ATOM 600 C CA . ARG A 1 90 ? -8.951 -17.728 5.182 1.00 97.50 90 ARG A CA 1
ATOM 601 C C . ARG A 1 90 ? -8.111 -16.698 4.428 1.00 97.50 90 ARG A C 1
ATOM 603 O O . ARG A 1 90 ? -8.041 -16.768 3.206 1.00 97.50 90 ARG A O 1
ATOM 610 N N . GLY A 1 91 ? -7.459 -15.793 5.154 1.00 97.62 91 GLY A N 1
ATOM 611 C CA . GLY A 1 91 ? -6.510 -14.832 4.605 1.00 97.62 91 GLY A CA 1
ATOM 612 C C . GLY A 1 91 ? -5.350 -15.502 3.881 1.00 97.62 91 GLY A C 1
ATOM 613 O O . GLY A 1 91 ? -5.088 -15.160 2.736 1.00 97.62 91 GLY A O 1
ATOM 614 N N . LEU A 1 92 ? -4.738 -16.515 4.501 1.00 97.69 92 LEU A N 1
ATOM 615 C CA . LEU A 1 92 ? -3.675 -17.327 3.904 1.00 97.69 92 LEU A CA 1
ATOM 616 C C . LEU A 1 92 ? -4.145 -18.048 2.636 1.00 97.69 92 LEU A C 1
ATOM 618 O O . LEU A 1 92 ? -3.423 -18.064 1.648 1.00 97.69 92 LEU A O 1
ATOM 622 N N . ARG A 1 93 ? -5.363 -18.609 2.626 1.00 98.44 93 ARG A N 1
ATOM 623 C CA . ARG A 1 93 ? -5.913 -19.275 1.429 1.00 98.44 93 ARG A CA 1
ATOM 624 C C . ARG A 1 93 ? -6.126 -18.296 0.275 1.00 98.44 93 ARG A C 1
ATOM 626 O O . ARG A 1 93 ? -5.688 -18.567 -0.835 1.00 98.44 93 ARG A O 1
ATOM 633 N N . ILE A 1 94 ? -6.787 -17.164 0.534 1.00 98.38 94 ILE A N 1
ATOM 634 C CA . ILE A 1 94 ? -7.064 -16.149 -0.497 1.00 98.38 94 ILE A CA 1
ATOM 635 C C . ILE A 1 94 ? -5.755 -15.521 -0.984 1.00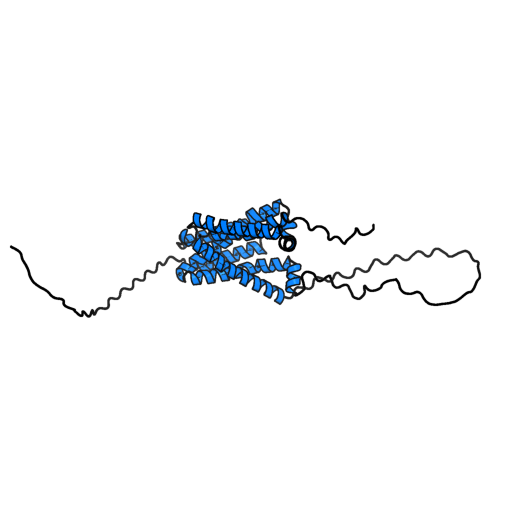 98.38 94 ILE A C 1
ATOM 637 O O . ILE A 1 94 ? -5.500 -15.481 -2.183 1.00 98.38 94 ILE A O 1
ATOM 641 N N . GLY A 1 95 ? -4.918 -15.061 -0.053 1.00 97.75 95 GLY A N 1
ATOM 642 C CA . GLY A 1 95 ? -3.635 -14.432 -0.346 1.00 97.75 95 GLY A CA 1
ATOM 643 C C . GLY A 1 95 ? -2.673 -15.378 -1.059 1.00 97.75 95 GLY A C 1
ATOM 644 O O . GLY A 1 95 ? -2.061 -14.985 -2.042 1.00 97.75 95 GLY A O 1
ATOM 645 N N . GLY A 1 96 ? -2.595 -16.640 -0.629 1.00 97.81 96 GLY A N 1
ATOM 646 C CA . GLY A 1 96 ? -1.786 -17.671 -1.277 1.00 97.81 96 GLY A CA 1
ATOM 647 C C . GLY A 1 96 ? -2.264 -18.013 -2.688 1.00 97.81 96 GLY A C 1
ATOM 648 O O . GLY A 1 96 ? -1.441 -18.120 -3.594 1.00 97.81 96 GLY A O 1
ATOM 649 N N . ALA A 1 97 ? -3.580 -18.119 -2.908 1.00 98.44 97 ALA A N 1
ATOM 650 C CA . ALA A 1 97 ? -4.135 -18.333 -4.245 1.00 98.44 97 ALA A CA 1
ATOM 651 C C . ALA A 1 97 ? -3.813 -17.161 -5.186 1.00 98.44 97 ALA A C 1
ATOM 653 O O . ALA A 1 97 ? -3.362 -17.377 -6.308 1.00 98.44 97 ALA A O 1
ATOM 654 N N . LEU A 1 98 ? -3.972 -15.920 -4.713 1.00 98.25 98 LEU A N 1
ATOM 655 C CA . LEU A 1 98 ? -3.633 -14.726 -5.489 1.00 98.25 98 LEU A CA 1
ATOM 656 C C . LEU A 1 98 ? -2.127 -14.614 -5.749 1.00 98.25 98 LEU A C 1
ATOM 658 O O . LEU A 1 98 ? -1.728 -14.337 -6.874 1.00 98.25 98 LEU A O 1
ATOM 662 N N . ALA A 1 99 ? -1.285 -14.879 -4.749 1.00 97.06 99 ALA A N 1
ATOM 663 C CA . ALA A 1 99 ? 0.166 -14.900 -4.912 1.00 97.06 99 ALA A CA 1
ATOM 664 C C . ALA A 1 99 ? 0.609 -15.957 -5.937 1.00 97.06 99 ALA A C 1
ATOM 666 O O . ALA A 1 99 ? 1.455 -15.680 -6.785 1.00 97.06 99 ALA A O 1
ATOM 667 N N . SER A 1 100 ? -0.015 -17.139 -5.909 1.00 97.44 100 SER A N 1
ATOM 668 C CA . SER A 1 100 ? 0.227 -18.203 -6.891 1.00 97.44 100 SER A CA 1
ATOM 669 C C . SER A 1 100 ? -0.214 -17.786 -8.293 1.00 97.44 100 SER A C 1
ATOM 671 O O . SER A 1 100 ? 0.501 -18.042 -9.256 1.00 97.44 100 SER A O 1
ATOM 673 N N . ALA A 1 101 ? -1.352 -17.095 -8.418 1.00 97.69 101 ALA A N 1
ATOM 674 C CA . ALA A 1 101 ? -1.816 -16.559 -9.695 1.00 97.69 101 ALA A CA 1
ATOM 675 C C . ALA A 1 101 ? -0.854 -15.499 -10.258 1.00 97.69 101 ALA A C 1
ATOM 677 O O . ALA A 1 101 ? -0.547 -15.532 -11.446 1.00 97.69 101 ALA A O 1
ATOM 678 N N . VAL A 1 102 ? -0.322 -14.606 -9.413 1.00 95.62 102 VAL A N 1
ATOM 679 C CA . VAL A 1 102 ? 0.706 -13.629 -9.816 1.00 95.62 102 VAL A CA 1
ATOM 680 C C . VAL A 1 102 ? 1.968 -14.348 -10.289 1.00 95.62 102 VAL A C 1
ATOM 682 O O . VAL A 1 102 ? 2.449 -14.070 -11.384 1.00 95.62 102 VAL A O 1
ATOM 685 N N . ALA A 1 103 ? 2.478 -15.313 -9.519 1.00 94.12 103 ALA A N 1
ATOM 686 C CA . ALA A 1 103 ? 3.643 -16.102 -9.919 1.00 94.12 103 ALA A CA 1
ATOM 687 C C . ALA A 1 103 ? 3.413 -16.848 -11.245 1.00 94.12 103 ALA A C 1
ATOM 689 O O . ALA A 1 103 ? 4.286 -16.844 -12.111 1.00 94.12 103 ALA A O 1
ATOM 690 N N . GLY A 1 104 ? 2.225 -17.430 -11.432 1.00 95.12 104 GLY A N 1
ATOM 691 C CA . GLY A 1 104 ? 1.820 -18.075 -12.679 1.00 95.12 104 GLY A CA 1
ATOM 692 C C . GLY A 1 104 ? 1.766 -17.105 -13.860 1.00 95.12 104 GLY A C 1
ATOM 693 O O . GLY A 1 104 ? 2.248 -17.440 -14.938 1.00 95.12 104 GLY A O 1
ATOM 694 N N . ALA A 1 105 ? 1.257 -15.886 -13.661 1.00 93.00 105 ALA A N 1
ATOM 695 C CA . ALA A 1 105 ? 1.233 -14.849 -14.691 1.00 93.00 105 ALA A CA 1
ATOM 696 C C . ALA A 1 105 ? 2.649 -14.416 -15.108 1.00 93.00 105 ALA A C 1
ATOM 698 O O . ALA A 1 105 ? 2.926 -14.312 -16.302 1.00 93.00 105 ALA A O 1
ATOM 699 N N . TYR A 1 106 ? 3.564 -14.238 -14.148 1.00 89.88 106 TYR A N 1
ATOM 700 C CA . TYR A 1 106 ? 4.978 -13.984 -14.442 1.00 89.88 106 TYR A CA 1
ATOM 701 C C . TYR A 1 106 ? 5.623 -15.150 -15.204 1.00 89.88 106 TYR A C 1
ATOM 703 O O . TYR A 1 106 ? 6.294 -14.931 -16.212 1.00 89.88 106 TYR A O 1
ATOM 711 N N . ALA A 1 107 ? 5.397 -16.391 -14.763 1.00 90.75 107 ALA A N 1
ATOM 712 C CA . ALA A 1 107 ? 5.943 -17.578 -15.416 1.00 90.75 107 ALA A CA 1
ATOM 713 C C . ALA A 1 107 ? 5.433 -17.724 -16.860 1.00 90.75 107 ALA A C 1
ATOM 715 O O . ALA A 1 107 ? 6.231 -17.924 -17.775 1.00 90.75 107 ALA A O 1
ATOM 716 N N . ALA A 1 108 ? 4.127 -17.554 -17.083 1.00 91.31 108 ALA A N 1
ATOM 717 C CA . ALA A 1 108 ? 3.523 -17.581 -18.414 1.00 91.31 108 ALA A CA 1
ATOM 718 C C . ALA A 1 108 ? 4.067 -16.454 -19.309 1.00 91.31 108 ALA A C 1
ATOM 720 O O . ALA A 1 108 ? 4.421 -16.689 -20.464 1.00 91.31 108 ALA A O 1
ATOM 721 N N . GLY A 1 109 ? 4.200 -15.245 -18.760 1.00 88.62 109 GLY A N 1
ATOM 722 C CA . GLY A 1 109 ? 4.746 -14.094 -19.473 1.00 88.62 109 GLY A CA 1
ATOM 723 C C . GLY A 1 109 ? 6.224 -14.236 -19.854 1.00 88.62 109 GLY A C 1
ATOM 724 O O . GLY A 1 109 ? 6.643 -13.728 -20.892 1.00 88.62 109 GLY A O 1
ATOM 725 N N . ILE A 1 110 ? 7.020 -14.960 -19.067 1.00 87.62 110 ILE A N 1
ATOM 726 C CA . ILE A 1 110 ? 8.417 -15.273 -19.411 1.00 87.62 110 ILE A CA 1
ATOM 727 C C . ILE A 1 110 ? 8.511 -16.450 -20.385 1.00 87.62 110 ILE A C 1
ATOM 729 O O . ILE A 1 110 ? 9.403 -16.473 -21.240 1.00 87.62 110 ILE A O 1
ATOM 733 N N . ALA A 1 111 ? 7.596 -17.417 -20.299 1.00 88.31 111 ALA A N 1
ATOM 734 C CA . ALA A 1 111 ? 7.562 -18.553 -21.213 1.00 88.31 111 ALA A CA 1
ATOM 735 C C . ALA A 1 111 ? 7.368 -18.101 -22.671 1.00 88.31 111 ALA A C 1
ATOM 737 O O . ALA A 1 111 ? 8.030 -18.635 -23.561 1.00 88.31 111 ALA A O 1
ATOM 738 N N . VAL A 1 112 ? 6.546 -17.072 -22.905 1.00 89.50 112 VAL A N 1
ATOM 739 C CA . VAL A 1 112 ? 6.278 -16.503 -24.235 1.00 89.50 112 VAL A CA 1
ATOM 740 C C . VAL A 1 112 ? 7.392 -15.518 -24.647 1.00 89.50 112 VAL A C 1
ATOM 742 O O . VAL A 1 112 ? 7.512 -14.446 -24.052 1.00 89.50 112 VAL A O 1
ATOM 745 N N . PRO A 1 113 ? 8.208 -15.805 -25.688 1.00 86.62 113 PRO A N 1
ATOM 746 C CA . PRO A 1 113 ? 9.343 -14.953 -26.066 1.00 86.62 113 PRO A CA 1
ATOM 747 C C . PRO A 1 113 ? 8.964 -13.502 -26.380 1.00 86.62 113 PRO A C 1
ATOM 749 O O . PRO A 1 113 ? 9.649 -12.583 -25.938 1.00 86.62 113 PRO A O 1
ATOM 752 N N . ALA A 1 114 ? 7.833 -13.293 -27.063 1.00 85.94 114 ALA A N 1
ATOM 753 C CA . ALA A 1 114 ? 7.343 -11.970 -27.453 1.00 85.94 114 ALA A CA 1
ATOM 754 C C . ALA A 1 114 ? 7.034 -11.044 -26.261 1.00 85.94 114 ALA A C 1
ATOM 756 O O . ALA A 1 114 ? 7.005 -9.823 -26.418 1.00 85.94 114 ALA A O 1
ATOM 757 N N . THR A 1 115 ? 6.809 -11.604 -25.068 1.00 83.75 115 THR A N 1
ATOM 758 C CA . THR A 1 115 ? 6.471 -10.835 -23.866 1.00 83.75 115 THR A CA 1
ATOM 759 C C . THR A 1 115 ? 7.634 -10.680 -22.891 1.00 83.75 115 THR A C 1
ATOM 761 O O . THR A 1 115 ? 7.545 -9.843 -21.996 1.00 83.75 115 THR A O 1
ATOM 764 N N . ARG A 1 116 ? 8.754 -11.398 -23.074 1.00 83.75 116 ARG A N 1
ATOM 765 C CA . ARG A 1 116 ? 9.906 -11.383 -22.146 1.00 83.75 116 ARG A CA 1
ATOM 766 C C . ARG A 1 116 ? 10.451 -9.985 -21.868 1.00 83.75 116 ARG A C 1
ATOM 768 O O . ARG A 1 116 ? 10.801 -9.695 -20.727 1.00 83.75 116 ARG A O 1
ATOM 775 N N . ARG A 1 117 ? 10.466 -9.106 -22.876 1.00 80.69 117 ARG A N 1
ATOM 776 C CA . ARG A 1 117 ? 10.914 -7.709 -22.738 1.00 80.69 117 ARG A CA 1
ATOM 777 C C . ARG A 1 117 ? 10.152 -6.926 -21.665 1.00 80.69 117 ARG A C 1
ATOM 779 O O . ARG A 1 117 ? 10.737 -6.072 -21.018 1.00 80.69 117 ARG A O 1
ATOM 786 N N . PHE A 1 118 ? 8.878 -7.249 -21.421 1.00 78.75 118 PHE A N 1
ATOM 787 C CA . PHE A 1 118 ? 8.062 -6.577 -20.403 1.00 78.75 118 PHE A CA 1
ATOM 788 C C . PHE A 1 118 ? 8.389 -7.025 -18.972 1.00 78.75 118 PHE A C 1
ATOM 790 O O . PHE A 1 118 ? 8.002 -6.354 -18.020 1.00 78.75 118 PHE A O 1
ATOM 797 N N . PHE A 1 119 ? 9.100 -8.144 -18.812 1.00 79.06 119 PHE A N 1
ATOM 798 C CA . PHE A 1 119 ? 9.479 -8.705 -17.512 1.00 79.06 119 PHE A CA 1
ATOM 799 C C . PHE A 1 119 ? 10.945 -8.439 -17.148 1.00 79.06 119 PHE A C 1
ATOM 801 O O . PHE A 1 119 ? 11.371 -8.773 -16.043 1.00 79.06 119 PHE A O 1
ATOM 808 N N . ARG A 1 120 ? 11.718 -7.816 -18.047 1.00 72.12 120 ARG A N 1
ATOM 809 C CA . ARG A 1 120 ? 13.071 -7.330 -17.768 1.00 72.12 120 ARG A CA 1
ATOM 810 C C . ARG A 1 120 ? 13.008 -5.938 -17.157 1.00 72.12 120 ARG A C 1
ATOM 812 O O . ARG A 1 120 ? 12.942 -4.944 -17.871 1.00 72.12 120 ARG A O 1
ATOM 819 N N . ASP A 1 121 ? 13.044 -5.861 -15.832 1.00 72.38 121 ASP A N 1
ATOM 820 C CA . ASP A 1 121 ? 13.240 -4.575 -15.164 1.00 72.38 121 ASP A CA 1
ATOM 821 C C . ASP A 1 121 ? 14.742 -4.295 -15.025 1.00 72.38 121 ASP A C 1
ATOM 823 O O . ASP A 1 121 ? 15.418 -4.886 -14.181 1.00 72.38 121 ASP A O 1
ATOM 827 N N . GLU A 1 122 ? 15.265 -3.384 -15.851 1.00 72.19 122 GLU A N 1
ATOM 828 C CA . GLU A 1 122 ? 16.664 -2.929 -15.807 1.00 72.19 122 GLU A CA 1
ATOM 829 C C . GLU A 1 122 ? 17.074 -2.432 -14.413 1.00 72.19 122 GLU A C 1
ATOM 831 O O . GLU A 1 122 ? 18.201 -2.653 -13.968 1.00 72.19 122 GLU A O 1
ATOM 836 N N . ARG A 1 123 ? 16.147 -1.836 -13.651 1.00 71.38 123 ARG A N 1
ATOM 837 C CA . ARG A 1 123 ? 16.423 -1.421 -12.267 1.00 71.38 123 ARG A CA 1
ATOM 838 C C . ARG A 1 123 ? 16.657 -2.636 -11.387 1.00 71.38 123 ARG A C 1
ATOM 840 O O . ARG A 1 123 ? 17.639 -2.671 -10.658 1.00 71.38 123 ARG A O 1
ATOM 847 N N . ALA A 1 124 ? 15.821 -3.666 -11.495 1.00 75.94 124 ALA A N 1
ATOM 848 C CA . ALA A 1 124 ? 16.036 -4.905 -10.755 1.00 75.94 124 ALA A CA 1
ATOM 849 C C . ALA A 1 124 ? 17.328 -5.620 -11.189 1.00 75.94 124 ALA A C 1
ATOM 851 O O . ALA A 1 124 ? 18.007 -6.191 -10.333 1.00 75.94 124 ALA A O 1
ATOM 852 N N . LEU A 1 125 ? 17.673 -5.581 -12.482 1.00 80.62 125 LEU A N 1
ATOM 853 C CA . LEU A 1 125 ? 18.871 -6.209 -13.055 1.00 80.62 125 LEU A CA 1
ATOM 854 C C . LEU A 1 125 ? 20.175 -5.484 -12.690 1.00 80.62 125 LEU A C 1
ATOM 856 O O . LEU A 1 125 ? 21.180 -6.154 -12.461 1.00 80.62 125 LEU A O 1
ATOM 860 N N . SER A 1 126 ? 20.149 -4.155 -12.559 1.00 83.19 126 SER A N 1
ATOM 861 C CA . SER A 1 126 ? 21.295 -3.343 -12.110 1.00 83.19 126 SER A CA 1
ATOM 862 C C . SER A 1 126 ? 21.686 -3.571 -10.643 1.00 83.19 126 SER A C 1
ATOM 864 O O . SER A 1 126 ? 22.809 -3.263 -10.243 1.00 83.19 126 SER A O 1
ATOM 866 N N . LEU A 1 127 ? 20.793 -4.144 -9.829 1.00 85.00 127 LEU A N 1
ATOM 867 C CA . LEU A 1 127 ? 21.095 -4.502 -8.445 1.00 85.00 127 LEU A CA 1
ATOM 868 C C . LEU A 1 127 ? 21.916 -5.795 -8.362 1.00 85.00 127 LEU A C 1
ATOM 870 O O . LEU A 1 127 ? 21.693 -6.764 -9.097 1.00 85.00 127 LEU A O 1
ATOM 874 N N . SER A 1 128 ? 22.795 -5.875 -7.360 1.00 89.69 128 SER A N 1
ATOM 875 C CA . SER A 1 128 ? 23.410 -7.151 -6.983 1.00 89.69 128 SER A CA 1
ATOM 876 C C . SER A 1 128 ? 22.338 -8.164 -6.550 1.00 89.69 128 SER A C 1
ATOM 878 O O . SER A 1 128 ? 21.259 -7.794 -6.081 1.00 89.69 128 SER A O 1
ATOM 880 N N . ARG A 1 129 ? 22.625 -9.470 -6.676 1.00 87.69 129 ARG A N 1
ATOM 881 C CA . ARG A 1 129 ? 21.690 -10.533 -6.247 1.00 87.69 129 ARG A CA 1
ATOM 882 C C . ARG A 1 129 ? 21.307 -10.395 -4.772 1.00 87.69 129 ARG A C 1
ATOM 884 O O . ARG A 1 129 ? 20.135 -10.520 -4.435 1.00 87.69 129 ARG A O 1
ATOM 891 N N . ALA A 1 130 ? 22.292 -10.100 -3.921 1.00 89.75 130 ALA A N 1
ATOM 892 C CA . ALA A 1 130 ? 22.080 -9.873 -2.496 1.00 89.75 130 ALA A CA 1
ATOM 893 C C . ALA A 1 130 ? 21.158 -8.673 -2.253 1.00 89.75 130 ALA A C 1
ATOM 895 O O . ALA A 1 130 ? 20.199 -8.793 -1.497 1.00 89.75 130 ALA A O 1
ATOM 896 N N . ARG A 1 131 ? 21.382 -7.552 -2.956 1.00 90.50 131 ARG A N 1
ATOM 897 C CA . ARG A 1 131 ? 20.533 -6.370 -2.804 1.00 90.50 131 ARG A CA 1
ATOM 898 C C . ARG A 1 131 ? 19.112 -6.625 -3.287 1.00 90.50 131 ARG A C 1
ATOM 900 O O . ARG A 1 131 ? 18.179 -6.225 -2.617 1.00 90.50 131 ARG A O 1
ATOM 907 N N . ALA A 1 132 ? 18.912 -7.326 -4.397 1.00 89.75 132 ALA A N 1
ATOM 908 C CA . ALA A 1 132 ? 17.557 -7.636 -4.843 1.00 89.75 132 ALA A CA 1
ATOM 909 C C . ALA A 1 132 ? 16.813 -8.617 -3.926 1.00 89.75 132 ALA A C 1
ATOM 911 O O . ALA A 1 132 ? 15.596 -8.517 -3.801 1.00 89.75 132 ALA A O 1
ATOM 912 N N . LEU A 1 133 ? 17.522 -9.544 -3.274 1.00 91.12 133 LEU A N 1
ATOM 913 C CA . LEU A 1 133 ? 16.936 -10.365 -2.211 1.00 91.12 133 LEU A CA 1
ATOM 914 C C . LEU A 1 133 ? 16.570 -9.512 -0.995 1.00 91.12 133 LEU A C 1
ATOM 916 O O . LEU A 1 133 ? 15.484 -9.678 -0.454 1.00 91.12 133 LEU A O 1
ATOM 920 N N . GLU A 1 134 ? 17.432 -8.577 -0.596 1.00 91.81 134 GLU A N 1
ATOM 921 C CA . GLU A 1 134 ? 17.127 -7.609 0.462 1.00 91.81 134 GLU A CA 1
ATOM 922 C C . GLU A 1 134 ? 15.890 -6.766 0.107 1.00 91.81 134 GLU A C 1
ATOM 924 O O . GLU A 1 134 ? 14.990 -6.619 0.933 1.00 91.81 134 GLU A O 1
ATOM 929 N N . GLU A 1 135 ? 15.789 -6.289 -1.138 1.00 91.62 135 GLU A N 1
ATOM 930 C CA . GLU A 1 135 ? 14.611 -5.575 -1.635 1.00 91.62 135 GLU A CA 1
ATOM 931 C C . GLU A 1 135 ? 13.351 -6.450 -1.527 1.00 91.62 135 GLU A C 1
ATOM 933 O O . GLU A 1 135 ? 12.367 -6.076 -0.892 1.00 91.62 135 GLU A O 1
ATOM 938 N N . ALA A 1 136 ? 13.395 -7.659 -2.090 1.00 92.69 136 ALA A N 1
ATOM 939 C CA . ALA A 1 136 ? 12.242 -8.550 -2.178 1.00 92.69 136 ALA A CA 1
ATOM 940 C C . ALA A 1 136 ? 11.790 -9.132 -0.826 1.00 92.69 136 ALA A C 1
ATOM 942 O O . ALA A 1 136 ? 10.600 -9.415 -0.661 1.00 92.69 136 ALA A O 1
ATOM 943 N N . LEU A 1 137 ? 12.712 -9.346 0.119 1.00 94.56 137 LEU A N 1
ATOM 944 C CA . LEU A 1 137 ? 12.454 -10.064 1.374 1.00 94.56 137 LEU A CA 1
ATOM 945 C C . LEU A 1 137 ? 12.402 -9.163 2.610 1.00 94.56 137 LEU A C 1
ATOM 947 O O . LEU A 1 137 ? 11.790 -9.554 3.602 1.00 94.56 137 LEU A O 1
ATOM 951 N N . LEU A 1 138 ? 13.012 -7.976 2.569 1.00 95.00 138 LEU A N 1
ATOM 952 C CA . LEU A 1 138 ? 13.043 -7.053 3.704 1.00 95.00 138 LEU A CA 1
ATOM 953 C C . LEU A 1 138 ? 12.421 -5.700 3.361 1.00 95.00 138 LEU A C 1
ATOM 955 O O . LEU A 1 138 ? 11.458 -5.298 4.017 1.00 95.00 138 LEU A O 1
ATOM 959 N N . GLN A 1 139 ? 12.928 -5.016 2.332 1.00 95.06 139 GLN A N 1
ATOM 960 C CA . GLN A 1 139 ? 12.450 -3.678 1.979 1.00 95.06 139 GLN A CA 1
ATOM 961 C C . GLN A 1 139 ? 10.971 -3.695 1.604 1.00 95.06 139 GLN A C 1
ATOM 963 O O . GLN A 1 139 ? 10.193 -2.948 2.184 1.00 95.06 139 GLN A O 1
ATOM 968 N N . VAL A 1 140 ? 10.563 -4.557 0.673 1.00 95.62 140 VAL A N 1
ATOM 969 C CA . VAL A 1 140 ? 9.170 -4.624 0.227 1.00 95.62 140 VAL A CA 1
ATOM 970 C C . VAL A 1 140 ? 8.260 -5.096 1.367 1.00 95.62 140 VAL A C 1
ATOM 972 O O . VAL A 1 140 ? 7.308 -4.381 1.687 1.00 95.62 140 VAL A O 1
ATOM 975 N N . PRO A 1 141 ? 8.517 -6.228 2.055 1.00 97.50 141 PRO A N 1
ATOM 976 C CA . PRO A 1 141 ? 7.588 -6.694 3.082 1.00 97.50 141 PRO A CA 1
ATOM 977 C C . PRO A 1 141 ? 7.469 -5.747 4.282 1.00 97.50 141 PRO A C 1
ATOM 979 O O . PRO A 1 141 ? 6.367 -5.561 4.796 1.00 97.50 141 PRO A O 1
ATOM 982 N N . VAL A 1 142 ? 8.572 -5.134 4.728 1.00 97.25 142 VAL A N 1
ATOM 983 C CA . VAL A 1 142 ? 8.598 -4.322 5.958 1.00 97.25 142 VAL A CA 1
ATOM 984 C C . VAL A 1 142 ? 8.556 -2.824 5.666 1.00 97.25 142 VAL A C 1
ATOM 986 O O . VAL A 1 142 ? 7.771 -2.103 6.279 1.00 97.25 142 VAL A O 1
ATOM 989 N N . GLY A 1 143 ? 9.386 -2.351 4.739 1.00 94.25 143 GLY A N 1
ATOM 990 C CA . GLY A 1 143 ? 9.484 -0.940 4.350 1.00 94.25 143 GLY A CA 1
ATOM 991 C C . GLY A 1 143 ? 8.308 -0.427 3.517 1.00 94.25 143 GLY A C 1
ATOM 992 O O . GLY A 1 143 ? 8.115 0.784 3.440 1.00 94.25 143 GLY A O 1
ATOM 993 N N . THR A 1 144 ? 7.508 -1.325 2.936 1.00 95.56 144 THR A N 1
ATOM 994 C CA . THR A 1 144 ? 6.332 -0.970 2.127 1.00 95.56 144 THR A CA 1
ATOM 995 C C . THR A 1 144 ? 5.074 -1.638 2.675 1.00 95.56 144 THR A C 1
ATOM 997 O O . THR A 1 144 ? 4.223 -0.982 3.276 1.00 95.56 144 THR A O 1
ATOM 1000 N N . VAL A 1 145 ? 4.959 -2.961 2.529 1.00 98.31 145 VAL A N 1
ATOM 1001 C CA . VAL A 1 145 ? 3.689 -3.671 2.728 1.00 98.31 145 VAL A CA 1
ATOM 1002 C C . VAL A 1 145 ? 3.194 -3.578 4.167 1.00 98.31 145 VAL A C 1
ATOM 1004 O O . VAL A 1 145 ? 2.019 -3.292 4.385 1.00 98.31 145 VAL A O 1
ATOM 1007 N N . LEU A 1 146 ? 4.059 -3.799 5.160 1.00 98.25 146 LEU A N 1
ATOM 1008 C CA . LEU A 1 146 ? 3.654 -3.784 6.566 1.00 98.25 146 LEU A CA 1
ATOM 1009 C C . LEU A 1 146 ? 2.975 -2.463 6.951 1.00 98.25 146 LEU A C 1
ATOM 1011 O O . LEU A 1 146 ? 1.860 -2.480 7.479 1.00 98.25 146 LEU A O 1
ATOM 1015 N N . LEU A 1 147 ? 3.627 -1.334 6.660 1.00 98.56 147 LEU A N 1
ATOM 1016 C CA . LEU A 1 147 ? 3.083 -0.016 6.973 1.00 98.56 147 LEU A CA 1
ATOM 1017 C C . LEU A 1 147 ? 1.830 0.276 6.160 1.00 98.56 147 LEU A C 1
ATOM 1019 O O . LEU A 1 147 ? 0.856 0.794 6.702 1.00 98.56 147 LEU A O 1
ATOM 1023 N N . GLU A 1 148 ? 1.824 -0.067 4.878 1.00 98.69 148 GLU A N 1
ATOM 1024 C CA . GLU A 1 148 ? 0.695 0.257 4.022 1.00 98.69 148 GLU A CA 1
ATOM 1025 C C . GLU A 1 148 ? -0.562 -0.539 4.396 1.00 98.69 148 GLU A C 1
ATOM 1027 O O . GLU A 1 148 ? -1.645 0.033 4.549 1.00 98.69 148 GLU A O 1
ATOM 1032 N N . GLU A 1 149 ? -0.437 -1.847 4.624 1.00 98.69 149 GLU A N 1
ATOM 1033 C CA . GLU A 1 149 ? -1.569 -2.684 5.020 1.00 98.69 149 GLU A CA 1
ATOM 1034 C C . GLU A 1 149 ? -2.072 -2.333 6.416 1.00 98.69 149 GLU A C 1
ATOM 1036 O O . GLU A 1 149 ? -3.272 -2.131 6.619 1.00 98.69 149 GLU A O 1
ATOM 1041 N N . VAL A 1 150 ? -1.175 -2.226 7.397 1.00 98.75 150 VAL A N 1
ATOM 1042 C CA . VAL A 1 150 ? -1.590 -1.936 8.772 1.00 98.75 150 VAL A CA 1
ATOM 1043 C C . VAL A 1 150 ? -2.062 -0.492 8.902 1.00 98.75 150 VAL A C 1
ATOM 1045 O O . VAL A 1 150 ? -3.048 -0.242 9.589 1.00 98.75 150 VAL A O 1
ATOM 1048 N N . GLY A 1 151 ? -1.419 0.457 8.229 1.00 98.69 151 GLY A N 1
ATOM 1049 C CA . GLY A 1 151 ? -1.750 1.874 8.305 1.00 98.69 151 GLY A CA 1
ATOM 1050 C C . GLY A 1 151 ? -3.058 2.218 7.606 1.00 98.69 151 GLY A C 1
ATOM 1051 O O . GLY A 1 151 ? -3.981 2.709 8.255 1.00 98.69 151 GLY A O 1
ATOM 1052 N N . PHE A 1 152 ? -3.176 1.923 6.309 1.00 98.81 152 PHE A N 1
ATOM 1053 C CA . PHE A 1 152 ? -4.351 2.312 5.523 1.00 98.81 152 PHE A CA 1
ATOM 1054 C C . PHE A 1 152 ? -5.523 1.359 5.726 1.00 98.81 152 PHE A C 1
ATOM 1056 O O . PHE A 1 152 ? -6.642 1.804 5.997 1.00 98.81 152 PHE A O 1
ATOM 1063 N N . ARG A 1 153 ? -5.286 0.047 5.599 1.00 98.50 153 ARG A N 1
ATOM 1064 C CA . ARG A 1 153 ? -6.347 -0.968 5.662 1.00 98.50 153 ARG A CA 1
ATOM 1065 C C . ARG A 1 153 ? -6.635 -1.370 7.107 1.00 98.50 153 ARG A C 1
ATOM 1067 O O . ARG A 1 153 ? -7.766 -1.720 7.422 1.00 98.50 153 ARG A O 1
ATOM 1074 N N . GLY A 1 154 ? -5.657 -1.322 8.005 1.00 98.50 154 GLY A N 1
ATOM 1075 C CA . GLY A 1 154 ? -5.851 -1.630 9.420 1.00 98.50 154 GLY A CA 1
ATOM 1076 C C . GLY A 1 154 ? -6.415 -0.449 10.204 1.00 98.50 154 GLY A C 1
ATOM 1077 O O . GLY A 1 154 ? -7.610 -0.401 10.487 1.00 98.50 154 GLY A O 1
ATOM 1078 N N . VAL A 1 155 ? -5.542 0.486 10.566 1.00 98.50 155 VAL A N 1
ATOM 1079 C CA . VAL A 1 155 ? -5.781 1.550 11.546 1.00 98.50 155 VAL A CA 1
ATOM 1080 C C . VAL A 1 155 ? -6.674 2.653 10.992 1.00 98.50 155 VAL A C 1
ATOM 1082 O O . VAL A 1 155 ? -7.745 2.892 11.546 1.00 98.50 155 VAL A O 1
ATOM 1085 N N . LEU A 1 156 ? -6.278 3.301 9.894 1.00 98.12 156 LEU A N 1
ATOM 1086 C CA . LEU A 1 156 ? -7.017 4.423 9.312 1.00 98.12 156 LEU A CA 1
ATOM 1087 C C . LEU A 1 156 ? -8.437 4.006 8.921 1.00 98.12 156 LEU A C 1
ATOM 1089 O O . LEU A 1 156 ? -9.408 4.643 9.328 1.00 98.12 156 LEU A O 1
ATOM 1093 N N . HIS A 1 157 ? -8.564 2.891 8.196 1.00 98.56 157 HIS A N 1
ATOM 1094 C CA . HIS A 1 157 ? -9.867 2.347 7.833 1.00 98.56 157 HIS A CA 1
ATOM 1095 C C . HIS A 1 157 ? -10.720 2.040 9.074 1.00 98.56 157 HIS A C 1
ATOM 1097 O O . HIS A 1 157 ? -11.896 2.386 9.096 1.00 98.56 157 HIS A O 1
ATOM 1103 N N . ALA A 1 158 ? -10.175 1.401 10.116 1.00 97.88 158 ALA A N 1
ATOM 1104 C CA . ALA A 1 158 ? -10.955 1.069 11.312 1.00 97.88 158 ALA A CA 1
ATOM 1105 C C . ALA A 1 158 ? -11.413 2.315 12.094 1.00 97.88 158 ALA A C 1
ATOM 1107 O O . ALA A 1 158 ? -12.559 2.369 12.542 1.00 97.88 158 ALA A O 1
ATOM 1108 N N . LEU A 1 159 ? -10.557 3.336 12.208 1.00 96.75 159 LEU A N 1
ATOM 1109 C CA . LEU A 1 159 ? -10.897 4.608 12.855 1.00 96.75 159 LEU A CA 1
ATOM 1110 C C . LEU A 1 159 ? -12.044 5.330 12.130 1.00 96.75 159 LEU A C 1
ATOM 1112 O O . LEU A 1 159 ? -12.993 5.783 12.774 1.00 96.75 159 LEU A O 1
ATOM 1116 N N . VAL A 1 160 ? -11.994 5.396 10.796 1.00 96.94 160 VAL A N 1
ATOM 1117 C CA . VAL A 1 160 ? -13.061 6.014 9.990 1.00 96.94 160 VAL A CA 1
ATOM 1118 C C . VAL A 1 160 ? -14.330 5.157 10.014 1.00 96.94 160 VAL A C 1
ATOM 1120 O O . VAL A 1 160 ? -15.429 5.690 10.152 1.00 96.94 160 VAL A O 1
ATOM 1123 N N . ALA A 1 161 ? -14.200 3.827 9.957 1.00 96.94 161 ALA A N 1
ATOM 1124 C CA . ALA A 1 161 ? -15.344 2.917 9.920 1.00 96.94 161 ALA A CA 1
ATOM 1125 C C . ALA A 1 161 ? -16.211 2.997 11.183 1.00 96.94 161 ALA A C 1
ATOM 1127 O O . ALA A 1 161 ? -17.431 2.877 11.078 1.00 96.94 161 ALA A O 1
ATOM 1128 N N . ARG A 1 162 ? -15.607 3.247 12.354 1.00 92.81 162 ARG A N 1
ATOM 1129 C CA . ARG A 1 162 ? -16.341 3.406 13.621 1.00 92.81 162 ARG A CA 1
ATOM 1130 C C . ARG A 1 162 ? -17.283 4.605 13.649 1.00 92.81 162 ARG A C 1
ATOM 1132 O O . ARG A 1 162 ? -18.271 4.561 14.368 1.00 92.81 162 ARG A O 1
ATOM 1139 N N . SER A 1 163 ? -16.960 5.668 12.919 1.00 90.44 163 SER A N 1
ATOM 1140 C CA . SER A 1 163 ? -17.698 6.937 12.965 1.00 90.44 163 SER A CA 1
ATOM 1141 C C . SER A 1 163 ? -18.534 7.192 11.709 1.00 90.44 163 SER A C 1
ATOM 1143 O O . SER A 1 163 ? -19.591 7.801 11.805 1.00 90.44 163 SER A O 1
ATOM 1145 N N . HIS A 1 164 ? -18.096 6.698 10.547 1.00 94.19 164 HIS A N 1
ATOM 1146 C CA . HIS A 1 164 ? -18.693 7.023 9.245 1.00 94.19 164 HIS A CA 1
ATOM 1147 C C . HIS A 1 164 ? -19.061 5.787 8.406 1.00 94.19 164 HIS A C 1
ATOM 1149 O O . HIS A 1 164 ? -19.459 5.916 7.246 1.00 94.19 164 HIS A O 1
ATOM 1155 N N . GLY A 1 165 ? -18.915 4.580 8.963 1.00 95.88 165 GLY A N 1
ATOM 1156 C CA . GLY A 1 165 ? -19.230 3.325 8.286 1.00 95.88 165 GLY A CA 1
ATOM 1157 C C . GLY A 1 165 ? -18.159 2.841 7.299 1.00 95.88 165 GLY A C 1
ATOM 1158 O O . GLY A 1 165 ? -17.182 3.518 6.977 1.00 95.88 165 GLY A O 1
ATOM 1159 N N . HIS A 1 166 ? -18.345 1.613 6.812 1.00 96.62 166 HIS A N 1
ATOM 1160 C CA . HIS A 1 166 ? -17.333 0.887 6.033 1.00 96.62 166 HIS A CA 1
ATOM 1161 C C . HIS A 1 166 ? -17.142 1.445 4.613 1.00 96.62 166 HIS A C 1
ATOM 1163 O O . HIS A 1 166 ? -16.027 1.423 4.095 1.00 96.62 166 HIS A O 1
ATOM 1169 N N . GLY A 1 167 ? -18.205 1.972 3.992 1.00 97.88 167 GLY A N 1
ATOM 1170 C CA . GLY A 1 167 ? -18.131 2.590 2.662 1.00 97.88 167 GLY A CA 1
ATOM 1171 C C . GLY A 1 167 ? -17.255 3.844 2.668 1.00 97.88 167 GLY A C 1
ATOM 1172 O O . GLY A 1 167 ? -16.292 3.929 1.908 1.00 97.88 167 GLY A O 1
ATOM 1173 N N . THR A 1 168 ? -17.514 4.764 3.601 1.00 97.88 168 THR A N 1
ATOM 1174 C CA . THR A 1 168 ? -16.701 5.975 3.790 1.00 97.88 168 THR A CA 1
ATOM 1175 C C . THR A 1 168 ? -15.257 5.633 4.139 1.00 97.88 168 THR A C 1
ATOM 1177 O O . THR A 1 168 ? -14.334 6.211 3.574 1.00 97.88 168 THR A O 1
ATOM 1180 N N . ALA A 1 169 ? -15.039 4.649 5.016 1.00 98.00 169 ALA A N 1
ATOM 1181 C CA . ALA A 1 169 ? -13.696 4.184 5.352 1.00 98.00 169 ALA A CA 1
ATOM 1182 C C . ALA A 1 169 ? -12.933 3.640 4.137 1.00 98.00 169 ALA A C 1
ATOM 1184 O O . ALA A 1 169 ? -11.748 3.934 3.982 1.00 98.00 169 ALA A O 1
ATOM 1185 N N . THR A 1 170 ? -13.615 2.901 3.256 1.00 98.56 170 THR A N 1
ATOM 1186 C CA . THR A 1 170 ? -13.039 2.401 2.001 1.00 98.56 170 THR A CA 1
ATOM 1187 C 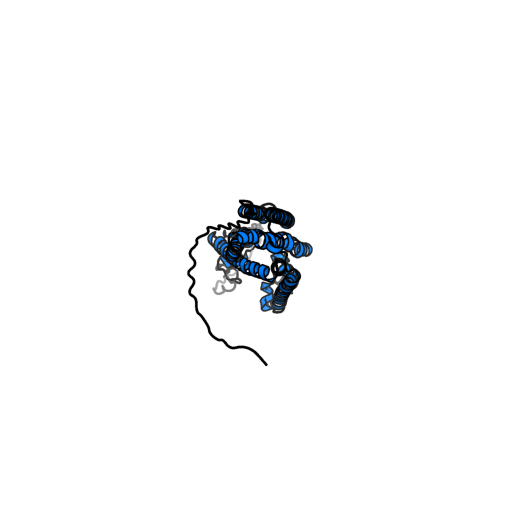C . THR A 1 170 ? -12.649 3.560 1.091 1.00 98.56 170 THR A C 1
ATOM 1189 O O . THR A 1 170 ? -11.518 3.593 0.612 1.00 98.56 170 THR A O 1
ATOM 1192 N N . ALA A 1 171 ? -13.543 4.534 0.892 1.00 98.50 171 ALA A N 1
ATOM 1193 C CA . ALA A 1 171 ? -13.277 5.697 0.050 1.00 98.50 171 ALA A CA 1
ATOM 1194 C C . ALA A 1 171 ? -12.102 6.534 0.586 1.00 98.50 171 ALA A C 1
ATOM 1196 O O . ALA A 1 171 ? -11.137 6.770 -0.136 1.00 98.50 171 ALA A O 1
ATOM 1197 N N . VAL A 1 172 ? -12.137 6.913 1.868 1.00 98.38 172 VAL A N 1
ATOM 1198 C CA . VAL A 1 172 ? -11.096 7.737 2.506 1.00 98.38 172 VAL A CA 1
ATOM 1199 C C . VAL A 1 172 ? -9.744 7.028 2.504 1.00 98.38 172 VAL A C 1
ATOM 1201 O O . VAL A 1 172 ? -8.744 7.621 2.104 1.00 98.38 172 VAL A O 1
ATOM 1204 N N . SER A 1 173 ? -9.704 5.755 2.909 1.00 98.50 173 SER A N 1
ATOM 1205 C CA . SER A 1 173 ? -8.465 4.971 2.921 1.00 98.50 173 SER A CA 1
ATOM 1206 C C . SER A 1 173 ? -7.876 4.834 1.515 1.00 98.50 173 SER A C 1
ATOM 1208 O O . SER A 1 173 ? -6.681 5.048 1.334 1.00 98.50 173 SER A O 1
ATOM 1210 N N . SER A 1 174 ? -8.713 4.569 0.508 1.00 98.69 174 SER A N 1
ATOM 1211 C CA . SER A 1 174 ? -8.277 4.395 -0.883 1.00 98.69 174 SER A CA 1
ATOM 1212 C C . SER A 1 174 ? -7.787 5.698 -1.517 1.00 98.69 174 SER A C 1
ATOM 1214 O O . SER A 1 174 ? -6.757 5.699 -2.181 1.00 98.69 174 SER A O 1
ATOM 1216 N N . VAL A 1 175 ? -8.466 6.825 -1.275 1.00 98.69 175 VAL A N 1
ATOM 1217 C CA . VAL A 1 175 ? -8.017 8.144 -1.756 1.00 98.69 175 VAL A CA 1
ATOM 1218 C C . VAL A 1 175 ? -6.680 8.520 -1.124 1.00 98.69 175 VAL A C 1
ATOM 1220 O O . VAL A 1 175 ? -5.748 8.886 -1.836 1.00 98.69 175 VAL A O 1
ATOM 1223 N N . LEU A 1 176 ? -6.548 8.382 0.199 1.00 98.62 176 LEU A N 1
ATOM 1224 C CA . LEU A 1 176 ? -5.293 8.683 0.892 1.00 98.62 176 LEU A CA 1
ATOM 1225 C C . LEU A 1 176 ? -4.164 7.734 0.471 1.00 98.62 176 LEU A C 1
ATOM 1227 O O . LEU A 1 176 ? -3.019 8.164 0.368 1.00 98.62 176 LEU A O 1
ATOM 1231 N N . PHE A 1 177 ? -4.480 6.473 0.170 1.00 98.56 177 PHE A N 1
ATOM 1232 C CA . PHE A 1 177 ? -3.526 5.524 -0.397 1.00 98.56 177 PHE A CA 1
ATOM 1233 C C . PHE A 1 177 ? -3.100 5.901 -1.822 1.00 98.56 177 PHE A C 1
ATOM 1235 O O . PHE A 1 177 ? -1.934 5.752 -2.170 1.00 98.56 177 PHE A O 1
ATOM 1242 N N . GLY A 1 178 ? -3.999 6.458 -2.635 1.00 98.31 178 GLY A N 1
ATOM 1243 C CA . GLY A 1 178 ? -3.627 7.047 -3.921 1.00 98.31 178 GLY A CA 1
ATOM 1244 C C . GLY A 1 178 ? -2.645 8.210 -3.750 1.00 98.31 178 GLY A C 1
ATOM 1245 O O . GLY A 1 178 ? -1.591 8.247 -4.380 1.00 98.31 178 GLY A O 1
ATOM 1246 N N . LEU A 1 179 ? -2.946 9.136 -2.835 1.00 98.31 179 LEU A N 1
ATOM 1247 C CA . LEU A 1 179 ? -2.096 10.300 -2.550 1.00 98.31 179 LEU A CA 1
ATOM 1248 C C . LEU A 1 179 ? -0.729 9.922 -1.953 1.00 98.31 179 LEU A C 1
ATOM 1250 O O . LEU A 1 179 ? 0.268 10.584 -2.239 1.00 98.31 179 LEU A O 1
ATOM 1254 N N . TRP A 1 180 ? -0.656 8.842 -1.171 1.00 98.19 180 TRP A N 1
ATOM 1255 C CA . TRP A 1 180 ? 0.598 8.272 -0.657 1.00 98.19 180 TRP A CA 1
ATOM 1256 C C . TRP A 1 180 ? 1.628 8.022 -1.769 1.00 98.19 180 TRP A C 1
ATOM 1258 O O . TRP A 1 180 ? 2.819 8.269 -1.581 1.00 98.19 180 TRP A O 1
ATOM 1268 N N . HIS A 1 181 ? 1.164 7.638 -2.961 1.00 97.12 181 HIS A N 1
ATOM 1269 C CA . HIS A 1 181 ? 2.010 7.284 -4.100 1.00 97.12 181 HIS A CA 1
ATOM 1270 C C . HIS A 1 181 ? 2.534 8.474 -4.911 1.00 97.12 181 HIS A C 1
ATOM 1272 O O . HIS A 1 181 ? 3.248 8.264 -5.891 1.00 97.12 181 HIS A O 1
ATOM 1278 N N . ILE A 1 182 ? 2.250 9.720 -4.515 1.00 96.25 182 ILE A N 1
ATOM 1279 C CA . ILE A 1 182 ? 2.749 10.903 -5.230 1.00 96.25 182 ILE A CA 1
ATOM 1280 C C . ILE A 1 182 ? 4.284 10.942 -5.245 1.00 96.25 182 ILE A C 1
ATOM 1282 O O . ILE A 1 182 ? 4.870 11.066 -6.319 1.00 96.25 182 ILE A O 1
ATOM 1286 N N . LEU A 1 183 ? 4.948 10.820 -4.084 1.00 93.94 183 LEU A N 1
ATOM 1287 C CA . LEU A 1 183 ? 6.417 10.887 -4.027 1.00 93.94 183 LEU A CA 1
ATOM 1288 C C . LEU A 1 183 ? 7.076 9.719 -4.783 1.00 93.94 183 LEU A C 1
ATOM 1290 O O . LEU A 1 183 ? 7.897 10.012 -5.655 1.00 93.94 183 LEU A O 1
ATOM 1294 N N . PRO A 1 184 ? 6.667 8.448 -4.571 1.00 91.75 184 PRO A N 1
ATOM 1295 C CA . PRO A 1 184 ? 7.160 7.335 -5.381 1.00 91.75 184 PRO A CA 1
ATOM 1296 C C . PRO A 1 184 ? 6.948 7.518 -6.890 1.00 91.75 184 PRO A C 1
ATOM 1298 O O . PRO A 1 184 ? 7.831 7.187 -7.677 1.00 91.75 184 PRO A O 1
ATOM 1301 N N . ALA A 1 185 ? 5.802 8.060 -7.321 1.00 90.44 185 ALA A N 1
ATOM 1302 C CA . ALA A 1 185 ? 5.515 8.272 -8.742 1.00 90.44 185 ALA A CA 1
ATOM 1303 C C . ALA A 1 185 ? 6.423 9.339 -9.370 1.00 90.44 185 ALA A C 1
ATOM 1305 O O . ALA A 1 185 ? 6.892 9.161 -10.496 1.00 90.44 185 ALA A O 1
ATOM 1306 N N . VAL A 1 186 ? 6.696 10.424 -8.639 1.00 89.88 186 VAL A N 1
ATOM 1307 C CA . VAL A 1 186 ? 7.655 11.454 -9.062 1.00 89.88 186 VAL A CA 1
ATOM 1308 C C . VAL A 1 186 ? 9.059 10.860 -9.185 1.00 89.88 186 VAL A C 1
ATOM 1310 O O . VAL A 1 186 ? 9.718 11.064 -10.204 1.00 89.88 186 VAL A O 1
ATOM 1313 N N . ASP A 1 187 ? 9.495 10.082 -8.194 1.00 86.12 187 ASP A N 1
ATOM 1314 C CA . ASP A 1 187 ? 10.836 9.489 -8.184 1.00 86.12 187 ASP A CA 1
ATOM 1315 C C . ASP A 1 187 ? 10.997 8.435 -9.286 1.00 86.12 187 ASP A C 1
ATOM 1317 O O . ASP A 1 187 ? 12.020 8.391 -9.968 1.00 86.12 187 ASP A O 1
ATOM 1321 N N . MET A 1 188 ? 9.954 7.642 -9.542 1.00 81.81 188 MET A N 1
ATOM 1322 C CA . MET A 1 188 ? 9.917 6.696 -10.656 1.00 81.81 188 MET A CA 1
ATOM 1323 C C . MET A 1 188 ? 10.021 7.399 -12.015 1.00 81.81 188 MET A C 1
ATOM 1325 O O . MET A 1 188 ? 10.716 6.895 -12.897 1.00 81.81 188 MET A O 1
ATOM 1329 N N . MET A 1 189 ? 9.354 8.543 -12.195 1.00 80.50 189 MET A N 1
ATOM 1330 C CA . MET A 1 189 ? 9.458 9.336 -13.424 1.00 80.50 189 MET A CA 1
ATOM 1331 C C . MET A 1 189 ? 10.879 9.870 -13.619 1.00 80.50 189 MET A C 1
ATOM 1333 O O . MET A 1 189 ? 11.447 9.727 -14.699 1.00 80.50 189 MET A O 1
ATOM 1337 N N . ALA A 1 190 ? 11.468 10.433 -12.561 1.00 78.50 190 ALA A N 1
ATOM 1338 C CA . ALA A 1 190 ? 12.827 10.967 -12.594 1.00 78.50 190 ALA A CA 1
ATOM 1339 C C . ALA A 1 190 ? 13.881 9.879 -12.866 1.00 78.50 190 ALA A C 1
ATOM 1341 O O . ALA A 1 190 ? 14.880 10.140 -13.531 1.00 78.50 190 ALA A O 1
ATOM 1342 N N . ALA A 1 191 ? 13.651 8.656 -12.380 1.00 71.81 191 ALA A N 1
ATOM 1343 C CA . ALA A 1 191 ? 14.566 7.530 -12.541 1.00 71.81 191 ALA A CA 1
ATOM 1344 C C . ALA A 1 191 ? 14.386 6.743 -13.853 1.00 71.81 191 ALA A C 1
ATOM 1346 O O . ALA A 1 191 ? 15.215 5.883 -14.148 1.00 71.81 191 ALA A O 1
ATOM 1347 N N . ASN A 1 192 ? 13.319 6.979 -14.632 1.00 66.19 192 ASN A N 1
ATOM 1348 C CA . ASN A 1 192 ? 13.005 6.176 -15.817 1.00 66.19 192 ASN A CA 1
ATOM 1349 C C . ASN A 1 192 ? 12.900 7.029 -17.101 1.00 66.19 192 ASN A C 1
ATOM 1351 O O . ASN A 1 192 ? 11.841 7.597 -17.400 1.00 66.19 192 ASN A O 1
ATOM 1355 N N . PRO A 1 193 ? 13.966 7.049 -17.925 1.00 67.00 193 PRO A N 1
ATOM 1356 C CA . PRO A 1 193 ? 13.966 7.735 -19.215 1.00 67.00 193 PRO A CA 1
ATOM 1357 C C . PRO A 1 193 ? 12.902 7.211 -20.189 1.00 67.00 193 PRO A C 1
ATOM 1359 O O . PRO A 1 193 ? 12.370 7.983 -20.979 1.00 67.00 193 PRO A O 1
ATOM 1362 N N . ALA A 1 194 ? 12.546 5.923 -20.134 1.00 61.72 194 ALA A N 1
ATOM 1363 C CA . ALA A 1 194 ? 11.517 5.350 -21.003 1.00 61.72 194 ALA A CA 1
ATOM 1364 C C . ALA A 1 194 ? 10.108 5.830 -20.622 1.00 61.72 194 ALA A C 1
ATOM 1366 O O . ALA A 1 194 ? 9.320 6.159 -21.506 1.00 61.72 194 ALA A O 1
ATOM 1367 N N . LEU A 1 195 ? 9.802 5.949 -19.324 1.00 62.34 195 LEU A N 1
ATOM 1368 C CA . LEU A 1 195 ? 8.555 6.575 -18.867 1.00 62.34 195 LEU A CA 1
ATOM 1369 C C . LEU A 1 195 ? 8.514 8.066 -19.211 1.00 62.34 195 LEU A C 1
ATOM 1371 O O . LEU A 1 195 ? 7.454 8.562 -19.580 1.00 62.34 195 LEU A O 1
ATOM 1375 N N . SER A 1 196 ? 9.660 8.751 -19.163 1.00 65.06 196 SER A N 1
ATOM 1376 C CA . SER A 1 196 ? 9.772 10.146 -19.603 1.00 65.06 196 SER A CA 1
ATOM 1377 C C . SER A 1 196 ? 9.477 10.298 -21.106 1.00 65.06 196 SER A C 1
ATOM 1379 O O . SER A 1 196 ? 8.728 11.193 -21.486 1.00 65.06 196 SER A O 1
ATOM 1381 N N . ARG A 1 197 ? 9.972 9.384 -21.955 1.00 65.56 197 ARG A N 1
ATOM 1382 C CA . ARG A 1 197 ? 9.685 9.348 -23.407 1.00 65.56 197 ARG A CA 1
ATOM 1383 C C . ARG A 1 197 ? 8.229 9.004 -23.729 1.00 65.56 197 ARG A C 1
ATOM 1385 O O . ARG A 1 197 ? 7.584 9.710 -24.498 1.00 65.56 197 ARG A O 1
ATOM 1392 N N . LEU A 1 198 ? 7.671 7.981 -23.078 1.00 61.88 198 LEU A N 1
ATOM 1393 C CA . LEU A 1 198 ? 6.250 7.633 -23.209 1.00 61.88 198 LEU A CA 1
ATOM 1394 C C . LEU A 1 198 ? 5.343 8.786 -22.756 1.00 61.88 198 LEU A C 1
ATOM 1396 O O . LEU A 1 198 ? 4.345 9.092 -23.406 1.00 61.88 198 LEU A O 1
ATOM 1400 N N . ALA A 1 199 ? 5.705 9.471 -21.667 1.00 61.00 199 ALA A N 1
ATOM 1401 C CA . ALA A 1 199 ? 4.996 10.657 -21.199 1.00 61.00 199 ALA A CA 1
ATOM 1402 C C . ALA A 1 199 ? 5.138 11.852 -22.159 1.00 61.00 199 ALA A C 1
ATOM 1404 O O . ALA A 1 199 ? 4.221 12.675 -22.215 1.00 61.00 199 ALA A O 1
ATOM 1405 N N . ALA A 1 200 ? 6.223 11.921 -22.935 1.00 63.06 200 ALA A N 1
ATOM 1406 C CA . ALA A 1 200 ? 6.405 12.875 -24.025 1.00 63.06 200 ALA A CA 1
ATOM 1407 C C . ALA A 1 200 ? 5.650 12.496 -25.315 1.00 63.06 200 ALA A C 1
ATOM 1409 O O . ALA A 1 200 ? 5.561 13.319 -26.222 1.00 63.06 200 ALA A O 1
ATOM 1410 N N . GLY A 1 201 ? 5.040 11.304 -25.376 1.00 60.00 201 GLY A N 1
ATOM 1411 C CA . GLY A 1 201 ? 4.324 10.811 -26.555 1.00 60.00 201 GLY A CA 1
ATOM 1412 C C . GLY A 1 201 ? 5.232 10.181 -27.614 1.00 60.00 201 GLY A C 1
ATOM 1413 O O . GLY A 1 201 ? 4.797 9.991 -28.747 1.00 60.00 201 GLY A O 1
ATOM 1414 N N . GLU A 1 202 ? 6.478 9.854 -27.265 1.00 60.84 202 GLU A N 1
ATOM 1415 C CA . GLU A 1 202 ? 7.409 9.157 -28.153 1.00 60.84 202 GLU A CA 1
ATOM 1416 C C . GLU A 1 202 ? 7.133 7.645 -28.133 1.00 60.84 202 GLU A C 1
ATOM 1418 O O . GLU A 1 202 ? 6.938 7.043 -27.072 1.00 60.84 202 GLU A O 1
ATOM 1423 N N . ALA A 1 203 ? 7.099 7.019 -29.314 1.00 48.31 203 ALA A N 1
ATOM 1424 C CA . ALA A 1 203 ? 6.900 5.578 -29.433 1.00 48.31 203 ALA A CA 1
ATOM 1425 C C . ALA A 1 203 ? 8.097 4.806 -28.831 1.00 48.31 203 ALA A C 1
ATOM 1427 O O . ALA A 1 203 ? 9.231 5.276 -28.954 1.00 48.31 203 ALA A O 1
ATOM 1428 N N . PRO A 1 204 ? 7.881 3.611 -28.237 1.00 48.72 204 PRO A N 1
ATOM 1429 C CA . PRO A 1 204 ? 8.928 2.848 -27.546 1.00 48.72 204 PRO A CA 1
ATOM 1430 C C . PRO A 1 204 ? 10.172 2.528 -28.391 1.00 48.72 204 PRO A C 1
ATOM 1432 O O . PRO A 1 204 ? 11.232 2.304 -27.815 1.00 48.72 204 PRO A O 1
ATOM 1435 N N . ASP A 1 205 ? 10.052 2.561 -29.724 1.00 50.53 205 ASP A N 1
ATOM 1436 C CA . ASP A 1 205 ? 11.063 2.089 -30.676 1.00 50.53 205 ASP A CA 1
ATOM 1437 C C . ASP A 1 205 ? 11.406 3.110 -31.776 1.00 50.53 205 ASP A C 1
ATOM 1439 O O . ASP A 1 205 ? 11.859 2.722 -32.852 1.00 50.53 205 ASP A O 1
ATOM 1443 N N . ALA A 1 206 ? 11.190 4.415 -31.568 1.00 38.84 206 ALA A N 1
ATOM 1444 C CA . ALA A 1 206 ? 11.659 5.393 -32.551 1.00 38.84 206 ALA A CA 1
ATOM 1445 C C . ALA A 1 206 ? 13.204 5.356 -32.587 1.00 38.84 206 ALA A C 1
ATOM 1447 O O . ALA A 1 206 ? 13.830 5.718 -31.584 1.00 38.84 206 ALA A O 1
ATOM 1448 N N . PRO A 1 207 ? 13.852 4.917 -33.691 1.00 42.28 207 PRO A N 1
ATOM 1449 C CA . PRO A 1 207 ? 15.294 5.068 -33.805 1.00 42.28 207 PRO A CA 1
ATOM 1450 C C . PRO A 1 207 ? 15.591 6.557 -33.654 1.00 42.28 207 PRO A C 1
ATOM 1452 O O . PRO A 1 207 ? 14.872 7.376 -34.231 1.00 42.28 207 PRO A O 1
ATOM 1455 N N . ALA A 1 208 ? 16.606 6.901 -32.852 1.00 44.47 208 ALA A N 1
ATOM 1456 C CA . ALA A 1 208 ? 17.078 8.276 -32.732 1.00 44.47 208 ALA A CA 1
ATOM 1457 C C . ALA A 1 208 ? 17.131 8.865 -34.143 1.00 44.47 208 ALA A C 1
ATOM 1459 O O . ALA A 1 208 ? 17.818 8.304 -35.001 1.00 44.47 208 ALA A O 1
ATOM 1460 N N . ALA A 1 209 ? 16.302 9.882 -34.403 1.00 40.69 209 ALA A N 1
ATOM 1461 C CA . ALA A 1 209 ? 16.133 10.423 -35.741 1.00 40.69 209 ALA A CA 1
ATOM 1462 C C . ALA A 1 209 ? 17.526 10.731 -36.292 1.00 40.69 209 ALA A C 1
ATOM 1464 O O . ALA A 1 209 ? 18.243 11.557 -35.722 1.00 40.69 209 ALA A O 1
ATOM 1465 N N . ARG A 1 210 ? 17.942 9.997 -37.333 1.00 44.59 210 ARG A N 1
ATOM 1466 C CA . ARG A 1 210 ? 19.219 10.255 -37.997 1.00 44.59 210 ARG A CA 1
ATOM 1467 C C . ARG A 1 210 ? 19.191 11.704 -38.459 1.00 44.59 210 ARG A C 1
ATOM 1469 O O . ARG A 1 210 ? 18.221 12.130 -39.088 1.00 44.59 210 ARG A O 1
ATOM 1476 N N . ASP A 1 211 ? 20.227 12.449 -38.093 1.00 41.38 211 ASP A N 1
ATOM 1477 C CA . ASP A 1 211 ? 20.418 13.823 -38.536 1.00 41.38 211 ASP A CA 1
ATOM 1478 C C . ASP A 1 211 ? 20.344 13.842 -40.076 1.00 41.38 211 ASP A C 1
ATOM 1480 O O . ASP A 1 211 ? 21.092 13.095 -40.715 1.00 41.38 211 ASP A O 1
ATOM 1484 N N . PRO A 1 212 ? 19.478 14.662 -40.700 1.00 45.53 212 PRO A N 1
ATOM 1485 C CA . PRO A 1 212 ? 19.386 14.776 -42.158 1.00 45.53 212 PRO A CA 1
ATOM 1486 C C . PRO A 1 212 ? 20.703 15.180 -42.841 1.00 45.53 212 PRO A C 1
ATOM 1488 O O . PRO A 1 212 ? 20.782 15.199 -44.064 1.00 45.53 212 PRO A O 1
ATOM 1491 N N . ARG A 1 213 ? 21.736 15.536 -42.070 1.00 47.12 213 ARG A N 1
ATOM 1492 C CA . ARG A 1 213 ? 23.073 15.887 -42.559 1.00 47.12 213 ARG A CA 1
ATOM 1493 C C . ARG A 1 213 ? 24.025 14.695 -42.704 1.00 47.12 213 ARG A C 1
ATOM 1495 O O . ARG A 1 213 ? 25.101 14.882 -43.262 1.00 47.12 213 ARG A O 1
ATOM 1502 N N . ASP A 1 214 ? 23.635 13.500 -42.256 1.00 45.12 214 ASP A N 1
ATOM 1503 C CA . ASP A 1 214 ? 24.448 12.273 -42.352 1.00 45.12 214 ASP A CA 1
ATOM 1504 C C . ASP A 1 214 ? 24.277 11.532 -43.698 1.00 45.12 214 ASP A C 1
ATOM 1506 O O . ASP A 1 214 ? 24.869 10.486 -43.947 1.00 45.12 214 ASP A O 1
ATOM 1510 N N . SER A 1 215 ? 23.483 12.078 -44.626 1.00 44.47 215 SER A N 1
ATOM 1511 C CA . SER A 1 215 ? 23.420 11.602 -46.010 1.00 44.47 215 SER A CA 1
ATOM 1512 C C . SER A 1 215 ? 24.436 12.340 -46.884 1.00 44.47 215 SER A C 1
ATOM 1514 O O . SER A 1 215 ? 24.075 13.180 -47.709 1.00 44.47 215 SER A O 1
ATOM 1516 N N . ARG A 1 216 ? 25.723 12.033 -46.712 1.00 41.88 216 ARG A N 1
ATOM 1517 C CA . ARG A 1 216 ? 26.720 12.222 -47.775 1.00 41.88 216 ARG A CA 1
ATOM 1518 C C . ARG A 1 216 ? 27.407 10.892 -48.029 1.00 41.88 216 ARG A C 1
ATOM 1520 O O . ARG A 1 216 ? 28.372 10.534 -47.365 1.00 41.88 216 ARG A O 1
ATOM 1527 N N . ASP A 1 217 ? 26.849 10.157 -48.980 1.00 39.84 217 ASP A N 1
ATOM 1528 C CA . ASP A 1 217 ? 27.487 8.999 -49.592 1.00 39.84 217 ASP A CA 1
ATOM 1529 C C . ASP A 1 217 ? 28.721 9.487 -50.383 1.00 39.84 217 ASP A C 1
ATOM 1531 O O . ASP A 1 217 ? 28.558 10.318 -51.279 1.00 39.84 217 ASP A O 1
ATOM 1535 N N . PRO A 1 218 ? 29.958 9.045 -50.084 1.00 43.22 218 PRO A N 1
ATOM 1536 C CA . PRO A 1 218 ? 31.147 9.500 -50.803 1.00 43.22 218 PRO A CA 1
ATOM 1537 C C . PRO A 1 218 ? 31.335 8.825 -52.173 1.00 43.22 218 PRO A C 1
ATOM 1539 O O . PRO A 1 218 ? 32.438 8.832 -52.715 1.00 43.22 218 PRO A O 1
ATOM 1542 N N . ARG A 1 219 ? 30.297 8.219 -52.762 1.00 41.44 219 ARG A N 1
ATOM 1543 C CA . ARG A 1 219 ? 30.415 7.444 -54.005 1.00 41.44 219 ARG A CA 1
ATOM 1544 C C . ARG A 1 219 ? 29.589 7.969 -55.173 1.00 41.44 219 ARG A C 1
ATOM 1546 O O . ARG A 1 219 ? 28.935 7.174 -55.825 1.00 41.44 219 ARG A O 1
ATOM 1553 N N . THR A 1 220 ? 29.677 9.248 -55.519 1.00 42.81 220 THR A N 1
ATOM 1554 C CA . THR A 1 220 ? 29.301 9.701 -56.876 1.00 42.81 220 THR A CA 1
ATOM 1555 C C . THR A 1 220 ? 29.865 11.086 -57.177 1.00 42.81 220 THR A C 1
ATOM 1557 O O . THR A 1 220 ? 29.114 12.048 -57.154 1.00 42.81 220 THR A O 1
ATOM 1560 N N . GLU A 1 221 ? 31.149 11.205 -57.514 1.00 37.47 221 GLU A N 1
ATOM 1561 C CA . GLU A 1 221 ? 31.611 12.277 -58.412 1.00 37.47 221 GLU A CA 1
ATOM 1562 C C . GLU A 1 221 ? 32.741 11.736 -59.289 1.00 37.47 221 GLU A C 1
ATOM 1564 O O . GLU A 1 221 ? 33.911 11.698 -58.922 1.00 37.47 221 GLU A O 1
ATOM 1569 N N . GLY A 1 222 ? 32.356 11.255 -60.465 1.00 33.88 222 GLY A N 1
ATOM 1570 C CA . GLY A 1 222 ? 33.270 10.906 -61.533 1.00 33.88 222 GLY A CA 1
ATOM 1571 C C . GLY A 1 222 ? 32.572 11.153 -62.855 1.00 33.88 222 GLY A C 1
ATOM 1572 O O . GLY A 1 222 ? 31.845 10.281 -63.301 1.00 33.88 222 GLY A O 1
ATOM 1573 N N . THR A 1 223 ? 32.791 12.330 -63.444 1.00 33.22 223 THR A N 1
ATOM 1574 C CA . THR A 1 223 ? 32.747 12.598 -64.895 1.00 33.22 223 THR A CA 1
ATOM 1575 C C . THR A 1 223 ? 33.200 14.039 -65.140 1.00 33.22 223 THR A C 1
ATOM 1577 O O . THR A 1 223 ? 32.510 14.973 -64.742 1.00 33.22 223 THR A O 1
ATOM 1580 N N . GLY A 1 224 ? 34.336 14.229 -65.813 1.00 30.72 224 GLY A N 1
ATOM 1581 C CA . GLY A 1 224 ? 34.815 15.553 -66.216 1.00 30.72 224 GLY A CA 1
ATOM 1582 C C . GLY A 1 224 ? 36.181 15.487 -66.891 1.00 30.72 224 GLY A C 1
ATOM 1583 O O . GLY A 1 224 ? 37.193 15.277 -66.243 1.00 30.72 224 GLY A O 1
ATOM 1584 N N . THR A 1 225 ? 36.178 15.598 -68.209 1.00 33.34 225 THR A N 1
ATOM 1585 C CA . THR A 1 225 ? 37.246 15.321 -69.175 1.00 33.34 225 THR A CA 1
ATOM 1586 C C . THR A 1 225 ? 38.391 16.343 -69.256 1.00 33.34 225 THR A C 1
ATOM 1588 O O . THR A 1 225 ? 38.151 17.540 -69.167 1.00 33.34 225 THR A O 1
ATOM 1591 N N . ALA A 1 226 ? 39.555 15.818 -69.674 1.00 34.78 226 ALA A N 1
ATOM 1592 C CA . ALA A 1 226 ? 40.568 16.392 -70.580 1.00 34.78 226 ALA A CA 1
ATOM 1593 C C . ALA A 1 226 ? 41.585 17.437 -70.068 1.00 34.78 226 ALA A C 1
ATOM 1595 O O . ALA A 1 226 ? 41.240 18.520 -69.612 1.00 34.78 226 ALA A O 1
ATOM 1596 N N . GLY A 1 227 ? 42.869 17.127 -70.305 1.00 30.70 227 GLY A N 1
ATOM 1597 C CA . GLY A 1 227 ? 43.993 18.063 -70.232 1.00 30.70 227 GLY A CA 1
ATOM 1598 C C . GLY A 1 227 ? 45.348 17.354 -70.202 1.00 30.70 227 GLY A C 1
ATOM 1599 O O . GLY A 1 227 ? 45.913 17.149 -69.136 1.00 30.70 227 GLY A O 1
ATOM 1600 N N . VAL A 1 228 ? 45.848 16.950 -71.372 1.00 37.28 228 VAL A N 1
ATOM 1601 C CA . VAL A 1 228 ? 47.225 16.473 -71.586 1.00 37.28 228 VAL A CA 1
ATOM 1602 C C . VAL A 1 228 ? 48.184 17.667 -71.563 1.00 37.28 228 VAL A C 1
ATOM 1604 O O . VAL A 1 228 ? 47.967 18.614 -72.315 1.00 37.28 228 VAL A O 1
ATOM 1607 N N . SER A 1 229 ? 49.268 17.582 -70.787 1.00 33.00 229 SER A N 1
ATOM 1608 C CA . SER A 1 229 ? 50.542 18.254 -71.089 1.00 33.00 229 SER A CA 1
ATOM 1609 C C . SER A 1 229 ? 51.688 17.673 -70.249 1.00 33.00 229 SER A C 1
ATOM 1611 O O . SER A 1 229 ? 51.685 17.779 -69.023 1.00 33.00 229 SER A O 1
ATOM 1613 N N . ASP A 1 230 ? 52.656 17.075 -70.946 1.00 34.88 230 ASP A N 1
ATOM 1614 C CA . ASP A 1 230 ? 53.966 16.621 -70.470 1.00 34.88 230 ASP A CA 1
ATOM 1615 C C . ASP A 1 230 ? 54.878 17.791 -70.058 1.00 34.88 230 ASP A C 1
ATOM 1617 O O . ASP A 1 230 ? 54.945 18.780 -70.785 1.00 34.88 230 ASP A O 1
ATOM 1621 N N . THR A 1 231 ? 55.656 17.663 -68.971 1.00 37.25 231 THR A N 1
ATOM 1622 C CA . THR A 1 231 ? 57.148 17.622 -68.976 1.00 37.25 231 THR A CA 1
ATOM 1623 C C . THR A 1 231 ? 57.753 17.558 -67.550 1.00 37.25 231 THR A C 1
ATOM 1625 O O . THR A 1 231 ? 57.082 17.921 -66.585 1.00 37.25 231 THR A O 1
ATOM 1628 N N . PRO A 1 232 ? 59.004 17.059 -67.388 1.00 52.53 232 PRO A N 1
ATOM 1629 C CA . PRO A 1 232 ? 59.575 16.607 -66.113 1.00 52.53 232 PRO A CA 1
ATOM 1630 C C . PRO A 1 232 ? 60.626 17.562 -65.496 1.00 52.53 232 PRO A C 1
ATOM 1632 O O . PRO A 1 232 ? 61.074 18.501 -66.143 1.00 52.53 232 PRO A O 1
ATOM 1635 N N . THR A 1 233 ? 61.114 17.182 -64.302 1.00 35.41 233 THR A N 1
ATOM 1636 C CA . THR A 1 233 ? 62.359 17.573 -63.579 1.00 35.41 233 THR A CA 1
ATOM 1637 C C . THR A 1 233 ? 62.289 18.626 -62.460 1.00 35.41 233 THR A C 1
ATOM 1639 O O . THR A 1 233 ? 61.801 19.734 -62.638 1.00 35.41 233 THR A O 1
ATOM 1642 N N . GLY A 1 234 ? 62.879 18.265 -61.306 1.00 32.19 234 GLY A N 1
ATOM 1643 C CA . GLY A 1 234 ? 63.299 19.179 -60.235 1.00 32.19 234 GLY A CA 1
ATOM 1644 C C . GLY A 1 234 ? 63.230 18.563 -58.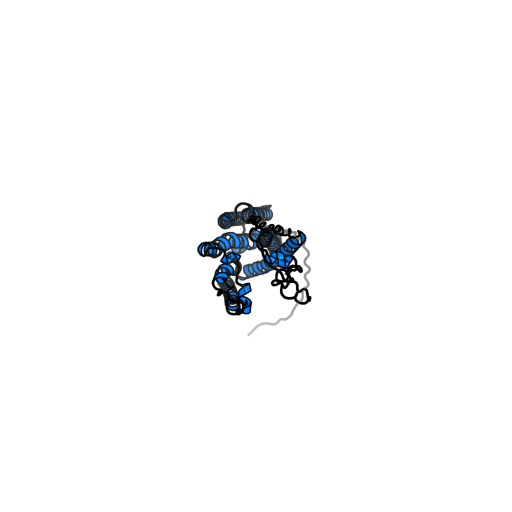823 1.00 32.19 234 GLY A C 1
ATOM 1645 O O . GLY A 1 234 ? 62.126 18.288 -58.361 1.00 32.19 234 GLY A O 1
ATOM 1646 N N . PRO A 1 235 ? 64.359 18.330 -58.118 1.00 48.19 235 PRO A N 1
ATOM 1647 C CA . PRO A 1 235 ? 64.361 17.827 -56.746 1.00 48.19 235 PRO A CA 1
ATOM 1648 C C . PRO A 1 235 ? 64.282 18.979 -55.731 1.00 48.19 235 PRO A C 1
ATOM 1650 O O . PRO A 1 235 ? 64.946 20.000 -55.894 1.00 48.19 235 PRO A O 1
ATOM 1653 N N . GLY A 1 236 ? 63.531 18.775 -54.647 1.00 44.75 236 GLY A N 1
ATOM 1654 C CA . GLY A 1 236 ? 63.584 19.620 -53.450 1.00 44.75 236 GLY A CA 1
ATOM 1655 C C . GLY A 1 236 ? 62.276 20.337 -53.128 1.00 44.75 236 GLY A C 1
ATOM 1656 O O . GLY A 1 236 ? 62.048 21.459 -53.569 1.00 44.75 236 GLY A O 1
ATOM 1657 N N . ALA A 1 237 ? 61.457 19.716 -52.281 1.00 42.62 237 ALA A N 1
ATOM 1658 C CA . ALA A 1 237 ? 60.448 20.412 -51.488 1.00 42.62 237 ALA A CA 1
ATOM 1659 C C . ALA A 1 237 ? 60.800 20.212 -50.002 1.00 42.62 237 ALA A C 1
ATOM 1661 O O . ALA A 1 237 ? 61.139 19.087 -49.627 1.00 42.62 237 ALA A O 1
ATOM 1662 N N . PRO A 1 238 ? 60.783 21.262 -49.162 1.00 45.06 238 PRO A N 1
ATOM 1663 C CA . PRO A 1 238 ? 61.011 21.114 -47.731 1.00 45.06 238 PRO A CA 1
ATOM 1664 C C . PRO A 1 238 ? 59.792 20.467 -47.061 1.00 45.06 238 PRO A C 1
ATOM 1666 O O . PRO A 1 238 ? 58.651 20.773 -47.412 1.00 45.06 238 PRO A O 1
ATOM 1669 N N . ASP A 1 239 ? 60.048 19.599 -46.080 1.00 44.72 239 ASP A N 1
ATOM 1670 C CA . ASP A 1 239 ? 59.034 19.004 -45.208 1.00 44.72 239 ASP A CA 1
ATOM 1671 C C . ASP A 1 239 ? 58.211 20.102 -44.519 1.00 44.72 239 ASP A C 1
ATOM 1673 O O . ASP A 1 239 ? 58.680 20.796 -43.613 1.00 44.72 239 ASP A O 1
ATOM 1677 N N . VAL A 1 240 ? 56.961 20.268 -44.954 1.00 50.66 240 VAL A N 1
ATOM 1678 C CA . VAL A 1 240 ? 55.967 21.072 -44.240 1.00 50.66 240 VAL A CA 1
ATOM 1679 C C . VAL A 1 240 ? 55.443 20.212 -43.087 1.00 50.66 240 VAL A C 1
ATOM 1681 O O . VAL A 1 240 ? 54.900 19.137 -43.350 1.00 50.66 240 VAL A O 1
ATOM 1684 N N . PRO A 1 241 ? 55.566 20.630 -41.815 1.00 44.53 241 PRO A N 1
ATOM 1685 C CA . PRO A 1 241 ? 54.994 19.868 -40.717 1.00 44.53 241 PRO A CA 1
ATOM 1686 C C . PRO A 1 241 ? 53.468 19.889 -40.833 1.00 44.53 241 PRO A C 1
ATOM 1688 O O . PRO A 1 241 ? 52.847 20.954 -40.856 1.00 44.53 241 PRO A O 1
ATOM 1691 N N . SER A 1 242 ? 52.870 18.700 -40.911 1.00 46.03 242 SER A N 1
ATOM 1692 C CA . SER A 1 242 ? 51.425 18.494 -40.873 1.00 46.03 242 SER A CA 1
ATOM 1693 C C . SER A 1 242 ? 50.825 19.242 -39.682 1.00 46.03 242 SER A C 1
ATOM 1695 O O . SER A 1 242 ? 51.192 18.995 -38.532 1.00 46.03 242 SER A O 1
ATOM 1697 N N . ALA A 1 243 ? 49.913 20.176 -39.958 1.00 46.75 243 ALA A N 1
ATOM 1698 C CA . ALA A 1 243 ? 49.157 20.867 -38.922 1.00 46.75 243 ALA A CA 1
ATOM 1699 C C . ALA A 1 243 ? 48.434 19.833 -38.037 1.00 46.75 243 ALA A C 1
ATOM 1701 O O . ALA A 1 243 ? 47.930 18.840 -38.570 1.00 46.75 243 ALA A O 1
ATOM 1702 N N . PRO A 1 244 ? 48.361 20.035 -36.708 1.00 46.50 244 PRO A N 1
ATOM 1703 C CA . PRO A 1 244 ? 47.672 19.099 -35.835 1.00 46.50 244 PRO A CA 1
ATOM 1704 C C . PRO A 1 244 ? 46.206 19.009 -36.260 1.00 46.50 244 PRO A C 1
ATOM 1706 O O . PRO A 1 244 ? 45.500 20.018 -36.329 1.00 46.50 244 PRO A O 1
ATOM 1709 N N . GLU A 1 245 ? 45.777 17.787 -36.568 1.00 50.03 245 GLU A N 1
ATOM 1710 C CA . GLU A 1 245 ? 44.391 17.424 -36.830 1.00 50.03 245 GLU A CA 1
ATOM 1711 C C . GLU A 1 245 ? 43.529 17.990 -35.695 1.00 50.03 245 GLU A C 1
ATOM 1713 O O . GLU A 1 245 ? 43.687 17.624 -34.526 1.00 50.03 245 GLU A O 1
ATOM 1718 N N . LYS A 1 246 ? 42.683 18.981 -36.012 1.00 45.56 246 LYS A N 1
ATOM 1719 C CA . LYS A 1 246 ? 41.787 19.585 -35.025 1.00 45.56 246 LYS A CA 1
ATOM 1720 C C . LYS A 1 246 ? 40.907 18.471 -34.476 1.00 45.56 246 LYS A C 1
ATOM 1722 O O . LYS A 1 246 ? 40.112 17.899 -35.217 1.00 45.56 246 LYS A O 1
ATOM 1727 N N . ALA A 1 247 ? 41.065 18.189 -33.182 1.00 44.66 247 ALA A N 1
ATOM 1728 C CA . ALA A 1 247 ? 40.212 17.264 -32.454 1.00 44.66 247 ALA A CA 1
ATOM 1729 C C . ALA A 1 247 ? 38.741 17.563 -32.789 1.00 44.66 247 ALA A C 1
ATOM 1731 O O . ALA A 1 247 ? 38.378 18.745 -32.828 1.00 44.66 247 ALA A O 1
ATOM 1732 N N . PRO A 1 248 ? 37.909 16.536 -33.041 1.00 47.22 248 PRO A N 1
ATOM 1733 C CA . PRO A 1 248 ? 36.516 16.746 -33.391 1.00 47.22 248 PRO A CA 1
ATOM 1734 C C . PRO A 1 248 ? 35.875 17.623 -32.320 1.00 47.22 248 PRO A C 1
ATOM 1736 O O . PRO A 1 248 ? 35.909 17.305 -31.127 1.00 47.22 248 PRO A O 1
ATOM 1739 N N . GLU A 1 249 ? 35.357 18.768 -32.757 1.00 48.28 249 GLU A N 1
ATOM 1740 C CA . GLU A 1 249 ? 34.640 19.711 -31.915 1.00 48.28 249 GLU A CA 1
ATOM 1741 C C . GLU A 1 249 ? 33.530 18.927 -31.209 1.00 48.28 249 GLU A C 1
ATOM 1743 O O . GLU A 1 249 ? 32.643 18.368 -31.859 1.00 48.28 249 GLU A O 1
ATOM 1748 N N . LYS A 1 250 ? 33.636 18.781 -29.880 1.00 40.88 250 LYS A N 1
ATOM 1749 C CA . LYS A 1 250 ? 32.635 18.073 -29.079 1.00 40.88 250 LYS A CA 1
ATOM 1750 C C . LYS A 1 250 ? 31.312 18.801 -29.266 1.00 40.88 250 LYS A C 1
ATOM 1752 O O . LYS A 1 250 ? 31.084 19.831 -28.636 1.00 40.88 250 LYS A O 1
ATOM 1757 N N . VAL A 1 251 ? 30.452 18.254 -30.126 1.00 45.28 251 VAL A N 1
ATOM 1758 C CA . VAL A 1 251 ? 29.051 18.655 -30.227 1.00 45.28 251 VAL A CA 1
ATOM 1759 C C . VAL A 1 251 ? 28.508 18.634 -28.799 1.00 45.28 251 VAL A C 1
ATOM 1761 O O . VAL A 1 251 ? 28.604 17.586 -28.153 1.00 45.28 251 VAL A O 1
ATOM 1764 N N . PRO A 1 252 ? 28.018 19.763 -28.259 1.00 41.72 252 PRO A N 1
ATOM 1765 C CA . PRO A 1 252 ? 27.498 19.778 -26.907 1.00 41.72 252 PRO A CA 1
ATOM 1766 C C . PRO A 1 252 ? 26.359 18.766 -26.847 1.00 41.72 252 PRO A C 1
ATOM 1768 O O . PRO A 1 252 ? 25.349 18.903 -27.541 1.00 41.72 252 PRO A O 1
ATOM 1771 N N . GLU A 1 253 ? 26.560 17.719 -26.051 1.00 48.38 253 GLU A N 1
ATOM 1772 C CA . GLU A 1 253 ? 25.534 16.745 -25.720 1.00 48.38 253 GLU A CA 1
ATOM 1773 C C . GLU A 1 253 ? 24.330 17.540 -25.212 1.00 48.38 253 GLU A C 1
ATOM 1775 O O . GLU A 1 253 ? 24.413 18.259 -24.212 1.00 48.38 253 GLU A O 1
ATOM 1780 N N . ARG A 1 254 ? 23.243 17.531 -25.993 1.00 43.34 254 ARG A N 1
ATOM 1781 C CA . ARG A 1 254 ? 22.047 18.326 -25.721 1.00 43.34 254 ARG A CA 1
ATOM 1782 C C . ARG A 1 254 ? 21.584 17.961 -24.317 1.00 43.34 254 ARG A C 1
ATOM 1784 O O . ARG A 1 254 ? 21.139 16.835 -24.107 1.00 43.34 254 ARG A O 1
ATOM 1791 N N . ALA A 1 255 ? 21.715 18.896 -23.371 1.00 45.47 255 ALA A N 1
ATOM 1792 C CA . ALA A 1 255 ? 21.261 18.692 -22.002 1.00 45.47 255 ALA A CA 1
ATOM 1793 C C . ALA A 1 255 ? 19.837 18.118 -22.059 1.00 45.47 255 ALA A C 1
ATOM 1795 O O . ALA A 1 255 ? 19.011 18.689 -22.785 1.00 45.47 255 ALA A O 1
ATOM 1796 N N . PRO A 1 256 ? 19.551 16.986 -21.386 1.00 52.31 256 PRO A N 1
ATOM 1797 C CA . PRO A 1 256 ? 18.251 16.343 -21.484 1.00 52.31 256 PRO A CA 1
ATOM 1798 C C . PRO A 1 256 ? 17.183 17.389 -21.179 1.00 52.31 256 PRO A C 1
ATOM 1800 O O . PRO A 1 256 ? 17.200 18.021 -20.118 1.00 52.31 256 PRO A O 1
ATOM 1803 N N . GLY A 1 257 ? 16.316 17.651 -22.162 1.00 58.62 257 GLY A N 1
ATOM 1804 C CA . GLY A 1 257 ? 15.281 18.669 -22.041 1.00 58.62 257 GLY A CA 1
ATOM 1805 C C . GLY A 1 257 ? 14.470 18.402 -20.778 1.00 58.62 257 GLY A C 1
ATOM 1806 O O . GLY A 1 257 ? 14.041 17.271 -20.548 1.00 58.62 257 GLY A O 1
ATOM 1807 N N . ARG A 1 258 ? 14.295 19.420 -19.925 1.00 66.31 258 ARG A N 1
ATOM 1808 C CA . ARG A 1 258 ? 13.493 19.275 -18.705 1.00 66.31 258 ARG A CA 1
ATOM 1809 C C . ARG A 1 258 ? 12.093 18.810 -19.097 1.00 66.31 258 ARG A C 1
ATOM 1811 O O . ARG A 1 258 ? 11.419 19.486 -19.873 1.00 66.31 258 ARG A O 1
ATOM 1818 N N . VAL A 1 259 ? 11.667 17.675 -18.547 1.00 70.19 259 VAL A N 1
ATOM 1819 C CA . VAL A 1 259 ? 10.319 17.139 -18.759 1.00 70.19 259 VAL A CA 1
ATOM 1820 C C . VAL A 1 259 ? 9.301 18.205 -18.317 1.00 70.19 259 VAL A C 1
ATOM 1822 O O . VAL A 1 259 ? 9.386 18.683 -17.180 1.00 70.19 259 VAL A O 1
ATOM 1825 N N . PRO A 1 260 ? 8.358 18.625 -19.181 1.00 80.56 260 PRO A N 1
ATOM 1826 C CA . PRO A 1 260 ? 7.352 19.620 -18.831 1.00 80.56 260 PRO A CA 1
ATOM 1827 C C . PRO A 1 260 ? 6.545 19.220 -17.588 1.00 80.56 260 PRO A C 1
ATOM 1829 O O . PRO A 1 260 ? 6.109 18.075 -17.459 1.00 80.56 260 PRO A O 1
ATOM 1832 N N . ALA A 1 261 ? 6.265 20.181 -16.702 1.00 84.25 261 ALA A N 1
ATOM 1833 C CA . ALA A 1 261 ? 5.575 19.929 -15.430 1.00 84.25 261 ALA A CA 1
ATOM 1834 C C . ALA A 1 261 ? 4.209 19.230 -15.591 1.00 84.25 261 ALA A C 1
ATOM 1836 O O . ALA A 1 261 ? 3.827 18.408 -14.761 1.00 84.25 261 ALA A O 1
ATOM 1837 N N . TRP A 1 262 ? 3.487 19.500 -16.682 1.00 81.12 262 TRP A N 1
ATOM 1838 C CA . TRP A 1 262 ? 2.196 18.871 -16.966 1.00 81.12 262 TRP A CA 1
ATOM 1839 C C . TRP A 1 262 ? 2.312 17.374 -17.306 1.00 81.12 262 TRP A C 1
ATOM 1841 O O . TRP A 1 262 ? 1.390 16.614 -17.016 1.00 81.12 262 TRP A O 1
ATOM 1851 N N . GLN A 1 263 ? 3.437 16.924 -17.876 1.00 83.69 263 GLN A N 1
ATOM 1852 C CA . GLN A 1 263 ? 3.674 15.502 -18.155 1.00 83.69 263 GLN A CA 1
ATOM 1853 C C . GLN A 1 263 ? 3.917 14.737 -16.855 1.00 83.69 263 GLN A C 1
ATOM 1855 O O . GLN A 1 263 ? 3.324 13.677 -16.645 1.00 83.69 263 GLN A O 1
ATOM 1860 N N . VAL A 1 264 ? 4.713 15.323 -15.952 1.00 84.38 264 VAL A N 1
ATOM 1861 C CA . VAL A 1 264 ? 4.905 14.805 -14.591 1.00 84.38 264 VAL A CA 1
ATOM 1862 C C . VAL A 1 264 ? 3.559 14.739 -13.871 1.00 84.38 264 VAL A C 1
ATOM 1864 O O . VAL A 1 264 ? 3.184 13.680 -13.373 1.00 84.38 264 VAL A O 1
ATOM 1867 N N . ALA A 1 265 ? 2.784 15.829 -13.892 1.00 88.69 265 ALA A N 1
ATOM 1868 C CA . ALA A 1 265 ? 1.465 15.883 -13.265 1.00 88.69 265 ALA A CA 1
ATOM 1869 C C . ALA A 1 265 ? 0.506 14.817 -13.818 1.00 88.69 265 ALA A C 1
ATOM 1871 O O . ALA A 1 265 ? -0.184 14.160 -13.044 1.00 88.69 265 ALA A O 1
ATOM 1872 N N . ARG A 1 266 ? 0.496 14.589 -15.138 1.00 90.12 266 ARG A N 1
ATOM 1873 C CA . ARG A 1 266 ? -0.353 13.577 -15.782 1.00 90.12 266 ARG A CA 1
ATOM 1874 C C . ARG A 1 266 ? -0.019 12.158 -15.326 1.00 90.12 266 ARG A C 1
ATOM 1876 O O . ARG A 1 266 ? -0.931 11.392 -15.023 1.00 90.12 266 ARG A O 1
ATOM 1883 N N . VAL A 1 267 ? 1.263 11.796 -15.259 1.00 88.12 267 VAL A N 1
ATOM 1884 C CA . VAL A 1 267 ? 1.659 10.444 -14.826 1.00 88.12 267 VAL A CA 1
ATOM 1885 C C . VAL A 1 267 ? 1.455 10.253 -13.329 1.00 88.12 267 VAL A C 1
ATOM 1887 O O . VAL A 1 267 ? 0.963 9.205 -12.915 1.00 88.12 267 VAL A O 1
ATOM 1890 N N . VAL A 1 268 ? 1.745 11.275 -12.522 1.00 92.31 268 VAL A N 1
ATOM 1891 C CA . VAL A 1 268 ? 1.430 11.258 -11.089 1.00 92.31 268 VAL A CA 1
ATOM 1892 C C . VAL A 1 268 ? -0.074 11.082 -10.880 1.00 92.31 268 VAL A C 1
ATOM 1894 O O . VAL A 1 268 ? -0.470 10.208 -10.118 1.00 92.31 268 VAL A O 1
ATOM 1897 N N . ALA A 1 269 ? -0.920 11.824 -11.602 1.00 94.38 269 ALA A N 1
ATOM 1898 C CA . ALA A 1 269 ? -2.372 11.677 -11.524 1.00 94.38 269 ALA A CA 1
ATOM 1899 C C . ALA A 1 269 ? -2.834 10.265 -11.922 1.00 94.38 269 ALA A C 1
ATOM 1901 O O . ALA A 1 269 ? -3.634 9.659 -11.211 1.00 94.38 269 ALA A O 1
ATOM 1902 N N . GLY A 1 270 ? -2.287 9.707 -13.008 1.00 94.38 270 GLY A N 1
ATOM 1903 C CA . GLY A 1 270 ? -2.567 8.328 -13.418 1.00 94.38 270 GLY A CA 1
ATOM 1904 C C . GLY A 1 270 ? -2.170 7.302 -12.350 1.00 94.38 270 GLY A C 1
ATOM 1905 O O . GLY A 1 270 ? -2.942 6.385 -12.060 1.00 94.38 270 GLY A O 1
ATOM 1906 N N . SER A 1 271 ? -1.010 7.489 -11.713 1.00 94.38 271 SER A N 1
ATOM 1907 C CA . SER A 1 271 ? -0.552 6.661 -10.591 1.00 94.38 271 SER A CA 1
ATOM 1908 C C . SER A 1 271 ? -1.495 6.762 -9.391 1.00 94.38 271 SER A C 1
ATOM 1910 O O . SER A 1 271 ? -1.950 5.734 -8.895 1.00 94.38 271 SER A O 1
ATOM 1912 N N . VAL A 1 272 ? -1.861 7.978 -8.969 1.00 97.50 272 VAL A N 1
ATOM 1913 C CA . VAL A 1 272 ? -2.788 8.239 -7.851 1.00 97.50 272 VAL A CA 1
ATOM 1914 C C . VAL A 1 272 ? -4.144 7.569 -8.082 1.00 97.50 272 VAL A C 1
ATOM 1916 O O . VAL A 1 272 ? -4.666 6.911 -7.184 1.00 97.50 272 VAL A O 1
ATOM 1919 N N . VAL A 1 273 ? -4.714 7.690 -9.286 1.00 98.00 273 VAL A N 1
ATOM 1920 C CA . VAL A 1 273 ? -5.997 7.052 -9.625 1.00 98.00 273 VAL A CA 1
ATOM 1921 C C . VAL A 1 273 ? -5.869 5.530 -9.596 1.00 98.00 273 VAL A C 1
ATOM 1923 O O . VAL A 1 273 ? -6.671 4.856 -8.951 1.00 98.00 273 VAL A O 1
ATOM 1926 N N . THR A 1 274 ? -4.844 4.979 -10.249 1.00 97.38 274 THR A N 1
ATOM 1927 C CA . THR A 1 274 ? -4.645 3.524 -10.342 1.00 97.38 274 THR A CA 1
ATOM 1928 C C . THR A 1 274 ? -4.409 2.900 -8.968 1.00 97.38 274 THR A C 1
ATOM 1930 O O . THR A 1 274 ? -5.026 1.893 -8.621 1.00 97.38 274 THR A O 1
ATOM 1933 N N . THR A 1 275 ? -3.558 3.517 -8.150 1.00 97.06 275 THR A N 1
ATOM 1934 C CA . THR A 1 275 ? -3.269 3.051 -6.788 1.00 97.06 275 THR A CA 1
ATOM 1935 C C . THR A 1 275 ? -4.456 3.262 -5.852 1.00 97.06 275 THR A C 1
ATOM 1937 O O . THR A 1 275 ? -4.724 2.399 -5.021 1.00 97.06 275 THR A O 1
ATOM 1940 N N . GLY A 1 276 ? -5.250 4.321 -6.034 1.00 98.19 276 GLY A N 1
ATOM 1941 C CA . GLY A 1 276 ? -6.518 4.493 -5.324 1.00 98.19 276 GLY A CA 1
ATOM 1942 C C . GLY A 1 276 ? -7.522 3.376 -5.632 1.00 98.19 276 GLY A C 1
ATOM 1943 O O . GLY A 1 276 ? -8.094 2.789 -4.715 1.00 98.19 276 GLY A O 1
ATOM 1944 N N . LEU A 1 277 ? -7.682 2.998 -6.906 1.00 98.56 277 LEU A N 1
ATOM 1945 C CA . LEU A 1 277 ? -8.513 1.852 -7.304 1.00 98.56 277 LEU A CA 1
ATOM 1946 C C . LEU A 1 277 ? -7.977 0.528 -6.741 1.00 98.56 277 LEU A C 1
ATOM 1948 O O . LEU A 1 277 ? -8.753 -0.301 -6.259 1.00 98.56 277 LEU A O 1
ATOM 1952 N N . ALA A 1 278 ? -6.653 0.344 -6.728 1.00 97.94 278 ALA A N 1
ATOM 1953 C CA . ALA A 1 278 ? -6.031 -0.783 -6.040 1.00 97.94 278 ALA A CA 1
ATOM 1954 C C . ALA A 1 278 ? -6.357 -0.764 -4.534 1.00 97.94 278 ALA A C 1
ATOM 1956 O O . ALA A 1 278 ? -6.693 -1.802 -3.970 1.00 97.94 278 ALA A O 1
ATOM 1957 N N . GLY A 1 279 ? -6.375 0.404 -3.888 1.00 98.25 279 GLY A N 1
ATOM 1958 C CA . GLY A 1 279 ? -6.804 0.570 -2.495 1.00 98.25 279 GLY A CA 1
ATOM 1959 C C . GLY A 1 279 ? -8.211 0.020 -2.218 1.00 98.25 279 GLY A C 1
ATOM 1960 O O . GLY A 1 279 ? -8.423 -0.653 -1.201 1.00 98.25 279 GLY A O 1
ATOM 1961 N N . VAL A 1 280 ? -9.150 0.204 -3.153 1.00 98.62 280 VAL A N 1
ATOM 1962 C CA . VAL A 1 280 ? -10.506 -0.369 -3.064 1.00 98.62 280 VAL A CA 1
ATOM 1963 C C . VAL A 1 280 ? -10.450 -1.897 -3.122 1.00 98.62 280 VAL A C 1
ATOM 1965 O O . VAL A 1 280 ? -11.010 -2.568 -2.251 1.00 98.62 280 VAL A O 1
ATOM 1968 N N . LEU A 1 281 ? -9.722 -2.458 -4.095 1.00 98.44 281 LEU A N 1
ATOM 1969 C CA . LEU A 1 281 ? -9.515 -3.906 -4.216 1.00 98.44 281 LEU A CA 1
ATOM 1970 C C . LEU A 1 281 ? -8.905 -4.499 -2.937 1.00 98.44 281 LEU A C 1
ATOM 1972 O O . LEU A 1 281 ? -9.367 -5.522 -2.434 1.00 98.44 281 LEU A O 1
ATOM 1976 N N . PHE A 1 282 ? -7.889 -3.849 -2.377 1.00 98.50 282 PHE A N 1
ATOM 1977 C CA . PHE A 1 282 ? -7.195 -4.316 -1.178 1.00 98.50 282 PHE A CA 1
ATOM 1978 C C . PHE A 1 282 ? -8.082 -4.244 0.067 1.00 98.50 282 PHE A C 1
ATOM 1980 O O . PHE A 1 282 ? -8.049 -5.143 0.912 1.00 98.50 282 PHE A O 1
ATOM 1987 N N . THR A 1 283 ? -8.937 -3.226 0.157 1.00 98.38 283 THR A N 1
ATOM 1988 C CA . THR A 1 283 ? -9.957 -3.137 1.209 1.00 98.38 283 THR A CA 1
ATOM 1989 C C . THR A 1 283 ? -10.983 -4.269 1.091 1.00 98.38 283 THR A C 1
ATOM 1991 O O . THR A 1 283 ? -11.380 -4.864 2.098 1.00 98.38 283 THR A O 1
ATOM 1994 N N . GLU A 1 284 ? -11.351 -4.659 -0.129 1.00 98.31 284 GLU A N 1
ATOM 1995 C CA . GLU A 1 284 ? -12.226 -5.809 -0.360 1.00 98.31 284 GLU A CA 1
ATOM 1996 C C . GLU A 1 284 ? -11.542 -7.141 0.001 1.00 98.31 284 GLU A C 1
ATOM 1998 O O . GLU A 1 284 ? -12.147 -7.997 0.657 1.00 98.31 284 GLU A O 1
ATOM 2003 N N . LEU A 1 285 ? -10.257 -7.316 -0.332 1.00 98.12 285 LEU A N 1
ATOM 2004 C CA . LEU A 1 285 ? -9.472 -8.478 0.106 1.00 98.12 285 LEU A CA 1
ATOM 2005 C C . LEU A 1 285 ? -9.413 -8.570 1.632 1.00 98.12 285 LEU A C 1
ATOM 2007 O O . LEU A 1 285 ? -9.661 -9.638 2.202 1.00 98.12 285 LEU A O 1
ATOM 2011 N N . ARG A 1 286 ? -9.170 -7.438 2.300 1.00 97.81 286 ARG A N 1
ATOM 2012 C CA . ARG A 1 286 ? -9.202 -7.332 3.760 1.00 97.81 286 ARG A CA 1
ATOM 2013 C C . ARG A 1 286 ? -10.552 -7.769 4.323 1.00 97.81 286 ARG A C 1
ATOM 2015 O O . ARG A 1 286 ? -10.596 -8.537 5.281 1.00 97.81 286 ARG A O 1
ATOM 2022 N N . ARG A 1 287 ? -11.665 -7.324 3.735 1.00 96.94 287 ARG A N 1
ATOM 2023 C CA . ARG A 1 287 ? -13.016 -7.720 4.169 1.00 96.94 287 ARG A CA 1
ATOM 2024 C C . ARG A 1 287 ? -13.237 -9.234 4.052 1.00 96.94 287 ARG A C 1
ATOM 2026 O O . ARG A 1 287 ? -13.888 -9.842 4.906 1.00 96.94 287 ARG A O 1
ATOM 2033 N N . ARG A 1 288 ? -12.681 -9.867 3.013 1.00 96.88 288 ARG A N 1
ATOM 2034 C CA . ARG A 1 288 ? -12.823 -11.312 2.757 1.00 96.88 288 ARG A CA 1
ATOM 2035 C C . ARG A 1 288 ? -11.907 -12.184 3.616 1.00 96.88 288 ARG A C 1
ATOM 2037 O O . ARG A 1 288 ? -12.325 -13.286 3.984 1.00 96.88 288 ARG A O 1
ATOM 2044 N N . GLY A 1 289 ? -10.690 -11.734 3.916 1.00 96.69 289 GLY A N 1
ATOM 2045 C CA . GLY A 1 289 ? -9.629 -12.571 4.493 1.00 96.69 289 GLY A CA 1
ATOM 2046 C C . GLY A 1 289 ? -8.842 -11.968 5.660 1.00 96.69 289 GLY A C 1
ATOM 2047 O O . GLY A 1 289 ? -7.855 -12.569 6.070 1.00 96.69 289 GLY A O 1
ATOM 2048 N N . GLY A 1 290 ? -9.241 -10.812 6.195 1.00 97.75 290 GLY A N 1
ATOM 2049 C CA . GLY A 1 290 ? -8.405 -10.041 7.122 1.00 97.75 290 GLY A CA 1
ATOM 2050 C C . GLY A 1 290 ? -7.180 -9.443 6.421 1.00 97.75 290 GLY A C 1
ATOM 2051 O O . GLY A 1 290 ? -7.036 -9.570 5.208 1.00 97.75 290 GLY A O 1
ATOM 2052 N N . LEU A 1 291 ? -6.275 -8.808 7.171 1.00 97.94 291 LEU A N 1
ATOM 2053 C CA . LEU A 1 291 ? -5.074 -8.153 6.622 1.00 97.94 291 LEU A CA 1
ATOM 2054 C C . LEU A 1 291 ? -4.090 -9.120 5.952 1.00 97.94 291 LEU A C 1
ATOM 2056 O O . LEU A 1 291 ? -3.307 -8.705 5.106 1.00 97.94 291 LEU A O 1
ATOM 2060 N N . THR A 1 292 ? -4.139 -10.411 6.283 1.00 98.06 292 THR A N 1
ATOM 2061 C CA . THR A 1 292 ? -3.243 -11.409 5.685 1.00 98.06 292 THR A CA 1
ATOM 2062 C C . THR A 1 292 ? -3.466 -11.565 4.178 1.00 98.06 292 THR A C 1
ATOM 2064 O O . THR A 1 292 ? -2.496 -11.714 3.443 1.00 98.06 292 THR A O 1
ATOM 2067 N N . ALA A 1 293 ? -4.718 -11.501 3.703 1.00 98.25 293 ALA A N 1
ATOM 2068 C CA . ALA A 1 293 ? -5.028 -11.638 2.276 1.00 98.25 293 ALA A CA 1
ATOM 2069 C C . ALA A 1 293 ? -4.405 -10.530 1.403 1.00 98.25 293 ALA A C 1
ATOM 2071 O O . ALA A 1 293 ? -3.657 -10.878 0.486 1.00 98.25 293 ALA A O 1
ATOM 2072 N N . PRO A 1 294 ? -4.670 -9.229 1.652 1.00 98.38 294 PRO A N 1
ATOM 2073 C CA . PRO A 1 294 ? -4.043 -8.169 0.882 1.00 98.38 294 PRO A CA 1
ATOM 2074 C C . PRO A 1 294 ? -2.532 -8.139 1.105 1.00 98.38 294 PRO A C 1
ATOM 2076 O O . PRO A 1 294 ? -1.827 -8.042 0.118 1.00 98.38 294 PRO A O 1
ATOM 2079 N N . ALA A 1 295 ? -2.011 -8.353 2.323 1.00 98.38 295 ALA A N 1
ATOM 2080 C CA . ALA A 1 295 ? -0.562 -8.350 2.564 1.00 98.38 295 ALA A CA 1
ATOM 2081 C C . ALA A 1 295 ? 0.197 -9.384 1.719 1.00 98.38 295 ALA A C 1
ATOM 2083 O O . ALA A 1 295 ? 1.208 -9.057 1.105 1.00 98.38 295 ALA A O 1
ATOM 2084 N N . MET A 1 296 ? -0.296 -10.624 1.639 1.00 98.12 296 MET A N 1
ATOM 2085 C CA . MET A 1 296 ? 0.331 -11.648 0.795 1.00 98.12 296 MET A CA 1
ATOM 2086 C C . MET A 1 296 ? 0.251 -11.301 -0.689 1.00 98.12 296 MET A C 1
ATOM 2088 O O . MET A 1 296 ? 1.235 -11.463 -1.406 1.00 98.12 296 MET A O 1
ATOM 2092 N N . PHE A 1 297 ? -0.909 -10.822 -1.146 1.00 98.06 297 PHE A N 1
ATOM 2093 C CA . PHE A 1 297 ? -1.069 -10.390 -2.531 1.00 98.06 297 PHE A CA 1
ATOM 2094 C C . PHE A 1 297 ? -0.133 -9.219 -2.856 1.00 98.06 297 PHE A C 1
ATOM 2096 O O . PHE A 1 297 ? 0.507 -9.222 -3.901 1.00 98.06 297 PHE A O 1
ATOM 2103 N N . HIS A 1 298 ? 0.018 -8.281 -1.922 1.00 97.81 298 HIS A N 1
ATOM 2104 C CA . HIS A 1 298 ? 0.884 -7.117 -2.035 1.00 97.81 298 HIS A CA 1
ATOM 2105 C C . HIS A 1 298 ? 2.364 -7.490 -2.148 1.00 97.81 298 HIS A C 1
ATOM 2107 O O . HIS A 1 298 ? 3.062 -7.026 -3.051 1.00 97.81 298 HIS A O 1
ATOM 2113 N N . VAL A 1 299 ? 2.838 -8.355 -1.243 1.00 97.94 299 VAL A N 1
ATOM 2114 C CA . VAL A 1 299 ? 4.207 -8.877 -1.292 1.00 97.94 299 VAL A CA 1
ATOM 2115 C C . VAL A 1 299 ? 4.421 -9.608 -2.610 1.00 97.94 299 VAL A C 1
ATOM 2117 O O . VAL A 1 299 ? 5.434 -9.394 -3.259 1.00 97.94 299 VAL A O 1
ATOM 2120 N N . ALA A 1 300 ? 3.465 -10.424 -3.058 1.00 96.50 300 ALA A N 1
ATOM 2121 C CA . ALA A 1 300 ? 3.605 -11.141 -4.319 1.00 96.50 300 ALA A CA 1
ATOM 2122 C C . ALA A 1 300 ? 3.745 -10.190 -5.518 1.00 96.50 300 ALA A C 1
ATOM 2124 O O . ALA A 1 300 ? 4.658 -10.366 -6.319 1.00 96.50 300 ALA A O 1
ATOM 2125 N N . THR A 1 301 ? 2.896 -9.166 -5.634 1.00 93.25 301 THR A N 1
ATOM 2126 C CA . THR A 1 301 ? 2.953 -8.226 -6.766 1.00 93.25 301 THR A CA 1
ATOM 2127 C C . THR A 1 301 ? 4.216 -7.368 -6.778 1.00 93.25 301 THR A C 1
ATOM 2129 O O . THR A 1 301 ? 4.680 -7.015 -7.858 1.00 93.25 301 THR A O 1
ATOM 2132 N N . ASN A 1 302 ? 4.803 -7.062 -5.617 1.00 92.75 302 ASN A N 1
ATOM 2133 C CA . ASN A 1 302 ? 5.986 -6.197 -5.531 1.00 92.75 302 ASN A CA 1
ATOM 2134 C C . ASN A 1 302 ? 7.310 -6.974 -5.498 1.00 92.75 302 ASN A C 1
ATOM 2136 O O . ASN A 1 302 ? 8.288 -6.555 -6.111 1.00 92.75 302 ASN A O 1
ATOM 2140 N N . SER A 1 303 ? 7.360 -8.119 -4.817 1.00 92.62 303 SER A N 1
ATOM 2141 C CA . SER A 1 303 ? 8.596 -8.891 -4.646 1.00 92.62 303 SER A CA 1
ATOM 2142 C C . SER A 1 303 ? 8.886 -9.820 -5.824 1.00 92.62 303 SER A C 1
ATOM 2144 O O . SER A 1 303 ? 10.053 -10.018 -6.165 1.00 92.62 303 SER A O 1
ATOM 2146 N N . LEU A 1 304 ? 7.862 -10.391 -6.477 1.00 89.62 304 LEU A N 1
ATOM 2147 C CA . LEU A 1 304 ? 8.085 -11.357 -7.562 1.00 89.62 304 LEU A CA 1
ATOM 2148 C C . LEU A 1 304 ? 8.741 -10.720 -8.792 1.00 89.62 304 LEU A C 1
ATOM 2150 O O . LEU A 1 304 ? 9.512 -11.397 -9.468 1.00 89.62 304 LEU A O 1
ATOM 2154 N N . GLY A 1 305 ? 8.544 -9.420 -9.033 1.00 85.19 305 GLY A N 1
ATOM 2155 C CA . GLY A 1 305 ? 9.243 -8.694 -10.097 1.00 85.19 305 GLY A CA 1
ATOM 2156 C C . GLY A 1 305 ? 10.770 -8.790 -9.988 1.00 85.19 305 GLY A C 1
ATOM 2157 O O . GLY A 1 305 ? 11.438 -9.076 -10.980 1.00 85.19 305 GLY A O 1
ATOM 2158 N N . TYR A 1 306 ? 11.329 -8.668 -8.777 1.00 85.44 306 TYR A N 1
ATOM 2159 C CA . TYR A 1 306 ? 12.776 -8.794 -8.540 1.00 85.44 306 TYR A CA 1
ATOM 2160 C C . TYR A 1 306 ? 13.316 -10.202 -8.818 1.00 85.44 306 TYR A C 1
ATOM 2162 O O . TYR A 1 306 ? 14.458 -10.353 -9.269 1.00 85.44 306 TYR A O 1
ATOM 2170 N N . LEU A 1 307 ? 12.505 -11.227 -8.538 1.00 81.44 307 LEU A N 1
ATOM 2171 C CA . LEU A 1 307 ? 12.844 -12.624 -8.794 1.00 81.44 307 LEU A CA 1
ATOM 2172 C C . LEU A 1 307 ? 12.783 -12.928 -10.295 1.00 81.44 307 LEU A C 1
ATOM 2174 O O . LEU A 1 307 ? 13.754 -13.408 -10.877 1.00 81.44 307 LEU A O 1
ATOM 2178 N N . PHE A 1 308 ? 11.656 -12.615 -10.931 1.00 81.69 308 PHE A N 1
ATOM 2179 C CA . PHE A 1 308 ? 11.392 -12.977 -12.319 1.00 81.69 308 PHE A CA 1
ATOM 2180 C C . PHE A 1 308 ? 12.195 -12.158 -13.330 1.00 81.69 308 PHE A C 1
ATOM 2182 O O . PHE A 1 308 ? 12.572 -12.713 -14.362 1.00 81.69 308 PHE A O 1
ATOM 2189 N N . ALA A 1 309 ? 12.580 -10.917 -13.006 1.00 79.88 309 ALA A N 1
ATOM 2190 C CA . ALA A 1 309 ? 13.517 -10.150 -13.829 1.00 79.88 309 ALA A CA 1
ATOM 2191 C C . ALA A 1 309 ? 14.831 -10.912 -14.080 1.00 79.88 309 ALA A C 1
ATOM 2193 O O . ALA A 1 309 ? 15.409 -10.802 -15.158 1.00 79.88 309 ALA A O 1
ATOM 2194 N N . ARG A 1 310 ? 15.278 -11.740 -13.123 1.00 76.19 310 ARG A N 1
ATOM 2195 C CA . ARG A 1 310 ? 16.497 -12.558 -13.251 1.00 76.19 310 ARG A CA 1
ATOM 2196 C C . ARG A 1 310 ? 16.282 -13.942 -13.857 1.00 76.19 310 ARG A C 1
ATOM 2198 O O . ARG A 1 310 ? 17.262 -14.582 -14.221 1.00 76.19 310 ARG A O 1
ATOM 2205 N N . LEU A 1 311 ? 15.039 -14.410 -13.949 1.00 79.12 311 LEU A N 1
ATOM 2206 C CA . LEU A 1 311 ? 14.706 -15.697 -14.567 1.00 79.12 311 LEU A CA 1
ATOM 2207 C C . LEU A 1 311 ? 14.463 -15.572 -16.079 1.00 79.12 311 LEU A C 1
ATOM 2209 O O . LEU A 1 311 ? 14.475 -16.580 -16.780 1.00 79.12 311 LEU A O 1
ATOM 2213 N N . ALA A 1 312 ? 14.263 -14.355 -16.596 1.00 72.12 312 ALA A N 1
ATOM 2214 C CA . ALA A 1 312 ? 14.107 -14.110 -18.025 1.00 72.12 312 ALA A CA 1
ATOM 2215 C C . ALA A 1 312 ? 15.427 -14.392 -18.790 1.00 72.12 312 ALA A C 1
ATOM 2217 O O . ALA A 1 312 ? 16.434 -13.725 -18.525 1.00 72.12 312 ALA A O 1
ATOM 2218 N N . PRO A 1 313 ? 15.451 -15.326 -19.766 1.00 68.75 313 PRO A N 1
ATOM 2219 C CA . PRO A 1 313 ? 16.648 -15.632 -20.561 1.00 68.75 313 PRO A CA 1
ATOM 2220 C C . PRO A 1 313 ? 17.168 -14.396 -21.311 1.00 68.75 313 PRO A C 1
ATOM 2222 O O . PRO A 1 313 ? 16.330 -13.591 -21.729 1.00 68.75 313 PRO A O 1
ATOM 2225 N N . PRO A 1 314 ? 18.492 -14.183 -21.481 1.00 65.88 314 PRO A N 1
ATOM 2226 C CA . PRO A 1 314 ? 19.047 -13.109 -22.324 1.00 65.88 314 PRO A CA 1
ATOM 2227 C C . PRO A 1 314 ? 18.384 -13.084 -23.708 1.00 65.88 314 PRO A C 1
ATOM 2229 O O . PRO A 1 314 ? 17.995 -14.131 -24.219 1.00 65.88 314 PRO A O 1
ATOM 2232 N N . GLU A 1 315 ? 18.171 -11.890 -24.275 1.00 63.09 315 GLU A N 1
ATOM 2233 C CA . GLU A 1 315 ? 17.769 -11.815 -25.683 1.00 63.09 315 GLU A CA 1
ATOM 2234 C C . GLU A 1 315 ? 18.914 -12.384 -26.519 1.00 63.09 315 GLU A C 1
ATOM 2236 O O . GLU A 1 315 ? 20.062 -11.960 -26.380 1.00 63.09 315 GLU A O 1
ATOM 2241 N N . GLU A 1 316 ? 18.600 -13.372 -27.354 1.00 58.25 316 GLU A N 1
ATOM 2242 C CA . GLU A 1 316 ? 19.510 -13.804 -28.406 1.00 58.25 316 GLU A CA 1
ATOM 2243 C C . GLU A 1 316 ? 19.790 -12.585 -29.298 1.00 58.25 316 GLU A C 1
ATOM 2245 O O . GLU A 1 316 ? 18.839 -11.895 -29.693 1.00 58.25 316 GLU A O 1
ATOM 2250 N N . PRO A 1 317 ? 21.061 -12.269 -29.600 1.00 50.78 317 PRO A N 1
ATOM 2251 C CA . PRO A 1 317 ? 21.371 -11.179 -30.508 1.00 50.78 317 PRO A CA 1
ATOM 2252 C C . PRO A 1 317 ? 20.633 -11.410 -31.829 1.00 50.78 317 PRO A C 1
ATOM 2254 O O . PRO A 1 317 ? 20.694 -12.499 -32.398 1.00 50.78 317 PRO A O 1
ATOM 2257 N N . SER A 1 318 ? 19.914 -10.387 -32.307 1.00 47.75 318 SER A N 1
ATOM 2258 C CA . SER A 1 318 ? 19.197 -10.467 -33.583 1.00 47.75 318 SER A CA 1
ATOM 2259 C C . SER A 1 318 ? 20.132 -10.995 -34.680 1.00 47.75 318 SER A C 1
ATOM 2261 O O . SER A 1 318 ? 21.225 -10.435 -34.846 1.00 47.75 318 SER A O 1
ATOM 2263 N N . PRO A 1 319 ? 19.725 -12.024 -35.446 1.00 47.56 319 PRO A N 1
ATOM 2264 C CA . PRO A 1 319 ? 20.506 -12.530 -36.566 1.00 47.56 319 PRO A CA 1
ATOM 2265 C C . PRO A 1 319 ? 20.550 -11.439 -37.642 1.00 47.56 319 PRO A C 1
ATOM 2267 O O . PRO A 1 319 ? 19.625 -11.287 -38.432 1.00 47.56 319 PRO A O 1
ATOM 2270 N N . GLY A 1 320 ? 21.582 -10.594 -37.613 1.00 49.84 320 GLY A N 1
ATOM 2271 C CA . GLY A 1 320 ? 21.687 -9.453 -38.527 1.00 49.84 320 GLY A CA 1
ATOM 2272 C C . GLY A 1 320 ? 22.739 -8.400 -38.182 1.00 49.84 320 GLY A C 1
ATOM 2273 O O . GLY A 1 320 ? 23.153 -7.663 -39.071 1.00 49.84 320 GLY A O 1
ATOM 2274 N N . ARG A 1 321 ? 23.238 -8.329 -36.940 1.00 52.22 321 ARG A N 1
ATOM 2275 C CA . ARG A 1 321 ? 24.455 -7.552 -36.638 1.00 52.22 321 ARG A CA 1
ATOM 2276 C C . ARG A 1 321 ? 25.651 -8.489 -36.580 1.00 52.22 321 ARG A C 1
ATOM 2278 O O . ARG A 1 321 ? 25.996 -9.004 -35.521 1.00 52.22 321 ARG A O 1
ATOM 2285 N N . GLY A 1 322 ? 26.258 -8.722 -37.742 1.00 48.31 322 GLY A N 1
ATOM 2286 C CA . GLY A 1 322 ? 27.603 -9.287 -37.803 1.00 48.31 322 GLY A CA 1
ATOM 2287 C C . GLY A 1 322 ? 28.587 -8.425 -36.994 1.00 48.31 322 GLY A C 1
ATOM 2288 O O . GLY A 1 322 ? 28.323 -7.234 -36.791 1.00 48.31 322 GLY A O 1
ATOM 2289 N N . PRO A 1 323 ? 29.698 -8.998 -36.502 1.00 49.28 323 PRO A N 1
ATOM 2290 C CA . PRO A 1 323 ? 30.707 -8.240 -35.771 1.00 49.28 323 PRO A CA 1
ATOM 2291 C C . PRO A 1 323 ? 31.199 -7.066 -36.622 1.00 49.28 323 PRO A C 1
ATOM 2293 O O . PRO A 1 323 ? 31.488 -7.245 -37.806 1.00 49.28 323 PRO A O 1
ATOM 2296 N N . LEU A 1 324 ? 31.298 -5.875 -36.025 1.00 51.03 324 LEU A N 1
ATOM 2297 C CA . LEU A 1 324 ? 31.979 -4.750 -36.664 1.00 51.03 324 LEU A CA 1
ATOM 2298 C C . LEU A 1 324 ? 33.427 -5.175 -36.976 1.00 51.03 324 LEU A C 1
ATOM 2300 O O . LEU A 1 324 ? 34.070 -5.764 -36.099 1.00 51.03 324 LEU A O 1
ATOM 2304 N N . PRO A 1 325 ? 33.932 -4.932 -38.200 1.00 49.94 325 PRO A N 1
ATOM 2305 C CA . PRO A 1 325 ? 35.320 -5.223 -38.525 1.00 49.94 325 PRO A CA 1
ATOM 2306 C C . PRO A 1 325 ? 36.244 -4.406 -37.614 1.00 49.94 325 PRO A C 1
ATOM 2308 O O . PRO A 1 325 ? 35.944 -3.255 -37.292 1.00 49.94 325 PRO A O 1
ATOM 2311 N N . LYS A 1 326 ? 37.310 -5.068 -37.156 1.00 52.69 326 LYS A N 1
ATOM 2312 C CA . LYS A 1 326 ? 38.347 -4.504 -36.286 1.00 52.69 326 LYS A CA 1
ATOM 2313 C C . LYS A 1 326 ? 39.154 -3.425 -36.991 1.00 52.69 326 LYS A C 1
ATOM 2315 O O . LYS A 1 326 ? 39.396 -3.600 -38.205 1.00 52.69 326 LYS A O 1
#